Protein AF-A0A126V4G8-F1 (afdb_monomer_lite)

Organism: NCBI:txid1579316

Radius of gyration: 31.32 Å; chains: 1; bounding box: 55×88×73 Å

Foldseek 3Di:
DQDDPQWDFLVRVLVVLLLVLQLLLQLLVCVVVPHQSLVSQDDDDDNPTVLVVVVVVVVVVDDPVDDPDPVVVVVVSVVVVQVSQQSSLLLSLLLVLQCCLPFQKWWTDPVGDIGRADSLLFDFLLRSNPFQQDPVNCPGPSCVVVVVCVVVVNDGSVVSCVRGLFANSVLQWGHHDPCNLVSSCNGVPDPDSVVSVVCCVPRRVVGGGIGIIHRPVRDDPQVVVVCVVSNSDPVVSVNSVVPDDPVPPPPPPPPPPDDDPPLLVVLCVVCVQADPPPDQLCNVQVVVVVVVHHDHSVNSVVSRVVSNVVD

Structure (mmCIF, N/CA/C/O backbone):
data_AF-A0A126V4G8-F1
#
_entry.id   AF-A0A126V4G8-F1
#
loop_
_atom_site.group_PDB
_atom_site.id
_atom_site.type_symbol
_atom_site.label_atom_id
_atom_site.label_alt_id
_atom_site.label_comp_id
_atom_site.label_asym_id
_atom_site.label_entity_id
_atom_site.label_seq_id
_atom_site.pdbx_PDB_ins_code
_atom_site.Cartn_x
_atom_site.Cartn_y
_atom_site.Cartn_z
_atom_site.occupancy
_atom_site.B_iso_or_equiv
_atom_site.auth_seq_id
_atom_site.auth_comp_id
_atom_site.auth_asym_id
_atom_site.auth_atom_id
_atom_site.pdbx_PDB_model_num
ATOM 1 N N . MET A 1 1 ? -7.055 -0.909 -22.676 1.00 55.94 1 MET A N 1
ATOM 2 C CA . MET A 1 1 ? -7.173 -1.834 -21.533 1.00 55.94 1 MET A CA 1
ATOM 3 C C . MET A 1 1 ? -5.878 -2.633 -21.514 1.00 55.94 1 MET A C 1
ATOM 5 O O . MET A 1 1 ? -5.586 -3.259 -22.521 1.00 55.94 1 MET A O 1
ATOM 9 N N . PHE A 1 2 ? -5.038 -2.477 -20.486 1.00 66.75 2 PHE A N 1
ATOM 10 C CA . PHE A 1 2 ? -3.677 -3.048 -20.462 1.00 66.75 2 PHE A CA 1
ATOM 11 C C . PHE A 1 2 ? -3.620 -4.489 -19.923 1.00 66.75 2 PHE A C 1
ATOM 13 O O . PHE A 1 2 ? -2.537 -5.060 -19.854 1.00 66.75 2 PHE A O 1
ATOM 20 N N . SER A 1 3 ? -4.759 -5.087 -19.563 1.00 76.88 3 SER A N 1
ATOM 21 C CA . SER A 1 3 ? -4.827 -6.448 -19.023 1.00 76.88 3 SER A CA 1
ATOM 22 C C . SER A 1 3 ? -5.335 -7.422 -20.088 1.00 76.88 3 SER A C 1
ATOM 24 O O . SER A 1 3 ? -6.446 -7.211 -20.583 1.00 76.88 3 SER A O 1
ATOM 26 N N . PRO A 1 4 ? -4.562 -8.453 -20.473 1.00 82.00 4 PRO A N 1
ATOM 27 C CA . PRO A 1 4 ? -5.101 -9.587 -21.222 1.00 82.00 4 PRO A CA 1
ATOM 28 C C . PRO A 1 4 ? -6.160 -10.336 -20.388 1.00 82.00 4 PRO A C 1
ATOM 30 O O . PRO A 1 4 ? -6.177 -10.207 -19.167 1.00 82.00 4 PRO A O 1
ATOM 33 N N . GLU A 1 5 ? -7.033 -11.119 -21.032 1.00 82.56 5 GLU A N 1
ATOM 34 C CA . GLU A 1 5 ? -8.230 -11.720 -20.401 1.00 82.56 5 GLU A CA 1
ATOM 35 C C . GLU A 1 5 ? -7.944 -12.609 -19.175 1.00 82.56 5 GLU A C 1
ATOM 37 O O . GLU A 1 5 ? -8.798 -12.728 -18.305 1.00 82.56 5 GLU A O 1
ATOM 42 N N . GLU A 1 6 ? -6.750 -13.199 -19.076 1.00 87.12 6 GLU A N 1
ATOM 43 C CA . GLU A 1 6 ? -6.355 -14.084 -17.967 1.00 87.12 6 GLU A CA 1
ATOM 44 C C . GLU A 1 6 ? -5.715 -13.348 -16.775 1.00 87.12 6 GLU A C 1
ATOM 46 O O . GLU A 1 6 ? -5.318 -13.981 -15.798 1.00 87.12 6 GLU A O 1
ATOM 51 N N . TYR A 1 7 ? -5.585 -12.021 -16.848 1.00 92.12 7 TYR A N 1
ATOM 52 C CA . TYR A 1 7 ? -4.883 -11.232 -15.841 1.00 92.12 7 TYR A CA 1
ATOM 53 C C . TYR A 1 7 ? -5.790 -10.210 -15.168 1.00 92.12 7 TYR A C 1
ATOM 55 O O . TYR A 1 7 ? -6.616 -9.540 -15.797 1.00 92.12 7 TYR A O 1
ATOM 63 N N . ILE A 1 8 ? -5.535 -10.003 -13.882 1.00 93.00 8 ILE A N 1
ATOM 64 C CA . ILE A 1 8 ? -6.103 -8.918 -13.097 1.00 93.00 8 ILE A CA 1
ATOM 65 C C . ILE A 1 8 ? -5.278 -7.660 -13.354 1.00 93.00 8 ILE A C 1
ATOM 67 O O . ILE A 1 8 ? -4.060 -7.631 -13.161 1.00 93.00 8 ILE A O 1
ATOM 71 N N . GLY A 1 9 ? -5.958 -6.608 -13.805 1.00 92.81 9 GLY A N 1
ATOM 72 C CA . GLY A 1 9 ? -5.340 -5.314 -14.061 1.00 92.81 9 GLY A CA 1
ATOM 73 C C . GLY A 1 9 ? -5.131 -4.493 -12.790 1.00 92.81 9 GLY A C 1
ATOM 74 O O . GLY A 1 9 ? -5.837 -4.669 -11.794 1.00 92.81 9 GLY A O 1
ATOM 75 N N . TYR A 1 10 ? -4.212 -3.529 -12.873 1.00 93.31 10 TYR A N 1
ATOM 76 C CA . TYR A 1 10 ? -3.913 -2.553 -11.821 1.00 93.31 10 TYR A CA 1
ATOM 77 C C . TYR A 1 10 ? -5.138 -1.997 -11.093 1.00 93.31 10 TYR A C 1
ATOM 79 O O . TYR A 1 10 ? -5.202 -2.088 -9.872 1.00 93.31 10 TYR A O 1
ATOM 87 N N . ASP A 1 11 ? -6.122 -1.465 -11.820 1.00 92.56 11 ASP A N 1
ATOM 88 C CA . ASP A 1 11 ? -7.276 -0.805 -11.200 1.00 92.56 11 ASP A CA 1
ATOM 89 C C . ASP A 1 11 ? -8.098 -1.749 -10.320 1.00 92.56 11 ASP A C 1
ATOM 91 O O . ASP A 1 11 ? -8.554 -1.356 -9.250 1.00 92.56 11 ASP A O 1
ATOM 95 N N . SER A 1 12 ? -8.253 -3.006 -10.744 1.00 92.38 12 SER A N 1
ATOM 96 C CA . SER A 1 12 ? -9.015 -4.002 -9.985 1.00 92.38 12 SER A CA 1
ATOM 97 C C . SER A 1 12 ? -8.327 -4.324 -8.662 1.00 92.38 12 SER A C 1
ATOM 99 O O . SER A 1 12 ? -8.967 -4.295 -7.610 1.00 92.38 12 SER A O 1
ATOM 101 N N . LEU A 1 13 ? -7.011 -4.556 -8.697 1.00 91.31 13 LEU A N 1
ATOM 102 C CA . LEU A 1 13 ? -6.246 -4.845 -7.486 1.00 91.31 13 LEU A CA 1
ATOM 103 C C . LEU A 1 13 ? -6.117 -3.605 -6.586 1.00 91.31 13 LEU A C 1
ATOM 105 O O . LEU A 1 13 ? -6.256 -3.710 -5.370 1.00 91.31 13 LEU A O 1
ATOM 109 N N . ARG A 1 14 ? -5.937 -2.416 -7.175 1.00 93.06 14 ARG A N 1
ATOM 110 C CA . ARG A 1 14 ? -5.919 -1.133 -6.458 1.00 93.06 14 ARG A CA 1
ATOM 111 C C . ARG A 1 14 ? -7.207 -0.925 -5.673 1.00 93.06 14 ARG A C 1
ATOM 113 O O . ARG A 1 14 ? -7.140 -0.691 -4.473 1.00 93.06 14 ARG A O 1
ATOM 120 N N . THR A 1 15 ? -8.366 -1.056 -6.317 1.00 92.62 15 THR A N 1
ATOM 121 C CA . THR A 1 15 ? -9.664 -0.904 -5.645 1.00 92.62 15 THR A CA 1
ATOM 122 C C . THR A 1 15 ? -9.871 -1.956 -4.559 1.00 92.62 15 THR A C 1
ATOM 124 O O . THR A 1 15 ? -10.415 -1.641 -3.502 1.00 92.62 15 THR A O 1
ATOM 127 N N . HIS A 1 16 ? -9.412 -3.189 -4.777 1.00 91.81 16 HIS A N 1
ATOM 128 C CA . HIS A 1 16 ? -9.452 -4.217 -3.741 1.00 91.81 16 HIS A CA 1
ATOM 129 C C . HIS A 1 16 ? -8.624 -3.812 -2.511 1.00 91.81 16 HIS A C 1
ATOM 131 O O . HIS A 1 16 ? -9.110 -3.871 -1.383 1.00 91.81 16 HIS A O 1
ATOM 137 N N . PHE A 1 17 ? -7.403 -3.321 -2.716 1.00 93.56 17 PHE A N 1
ATOM 138 C CA . PHE A 1 17 ? -6.544 -2.837 -1.637 1.00 93.56 17 PHE A CA 1
ATOM 139 C C . PHE A 1 17 ? -7.060 -1.557 -0.969 1.00 93.56 17 PHE A C 1
ATOM 141 O O . PHE A 1 17 ? -6.928 -1.415 0.241 1.00 93.56 17 PHE A O 1
ATOM 148 N N . GLU A 1 18 ? -7.699 -0.639 -1.692 1.00 93.12 18 GLU A N 1
ATOM 149 C CA . GLU A 1 18 ? -8.360 0.526 -1.082 1.00 93.12 18 GLU A CA 1
ATOM 150 C C . GLU A 1 18 ? -9.469 0.091 -0.108 1.00 93.12 18 GLU A C 1
ATOM 152 O O . GLU A 1 18 ? -9.584 0.638 0.990 1.00 93.12 18 GLU A O 1
ATOM 157 N N . GLN A 1 19 ? -10.250 -0.934 -0.469 1.00 92.19 19 GLN A N 1
ATOM 158 C CA . GLN A 1 19 ? -11.280 -1.493 0.412 1.00 92.19 19 GLN A CA 1
ATOM 159 C C . GLN A 1 19 ? -10.668 -2.109 1.672 1.00 92.19 19 GLN A C 1
ATOM 161 O O . GLN A 1 19 ? -11.104 -1.783 2.777 1.00 92.19 19 GLN A O 1
ATOM 166 N N . TRP A 1 20 ? -9.629 -2.934 1.515 1.00 93.50 20 TRP A N 1
ATOM 167 C CA . TRP A 1 20 ? -8.900 -3.509 2.646 1.00 93.50 20 TRP A CA 1
ATOM 168 C C . TRP A 1 20 ? -8.317 -2.431 3.559 1.00 93.50 20 TRP A C 1
ATOM 170 O O . TRP A 1 20 ? -8.481 -2.513 4.771 1.00 93.50 20 TRP A O 1
ATOM 180 N N . ALA A 1 21 ? -7.706 -1.382 3.006 1.00 94.12 21 ALA A N 1
ATOM 181 C CA . ALA A 1 21 ? -7.141 -0.293 3.799 1.00 94.12 21 ALA A CA 1
ATOM 182 C C . ALA A 1 21 ? -8.206 0.422 4.644 1.00 94.12 21 ALA A C 1
ATOM 184 O O . ALA A 1 21 ? -7.978 0.697 5.823 1.00 94.12 21 ALA A O 1
ATOM 185 N N . GLY A 1 22 ? -9.392 0.660 4.074 1.00 92.81 22 GLY A N 1
ATOM 186 C CA . GLY A 1 22 ? -10.531 1.208 4.810 1.00 92.81 22 GLY A CA 1
ATOM 187 C C . GLY A 1 22 ? -11.009 0.296 5.946 1.00 92.81 22 GLY A C 1
ATOM 188 O O . GLY A 1 22 ? -11.318 0.782 7.035 1.00 92.81 22 GLY A O 1
ATOM 189 N N . GLN A 1 23 ? -11.034 -1.022 5.724 1.00 93.19 23 GLN A N 1
ATOM 190 C CA . GLN A 1 23 ? -11.409 -2.002 6.751 1.00 93.19 23 GLN A CA 1
ATOM 191 C C . GLN A 1 23 ? -10.366 -2.098 7.867 1.00 93.19 23 GLN A C 1
ATOM 193 O O . GLN A 1 23 ? -10.732 -2.114 9.037 1.00 93.19 23 GLN A O 1
ATOM 198 N N . VAL A 1 24 ? -9.076 -2.093 7.527 1.00 94.19 24 VAL A N 1
ATOM 199 C CA . VAL A 1 24 ? -7.977 -2.066 8.504 1.00 94.19 24 VAL A CA 1
ATOM 200 C C . VAL A 1 24 ? -8.036 -0.804 9.356 1.00 94.19 24 VAL A C 1
ATOM 202 O O . VAL A 1 24 ? -7.945 -0.885 10.579 1.00 94.19 24 VAL A O 1
ATOM 205 N N . HIS A 1 25 ? -8.259 0.356 8.733 1.00 94.50 25 HIS A N 1
ATOM 206 C CA . HIS A 1 25 ? -8.437 1.609 9.467 1.00 94.50 25 HIS A CA 1
ATOM 207 C C . HIS A 1 25 ? -9.606 1.519 10.448 1.00 94.50 25 HIS A C 1
ATOM 209 O O . HIS A 1 25 ? -9.461 1.823 11.629 1.00 94.50 25 HIS A O 1
ATOM 215 N N . LEU A 1 26 ? -10.761 1.036 9.985 1.00 93.06 26 LEU A N 1
ATOM 216 C CA . LEU A 1 26 ? -11.927 0.846 10.842 1.00 93.06 26 LEU A CA 1
ATOM 217 C C . LEU A 1 26 ? -11.663 -0.145 11.985 1.00 93.06 26 LEU A C 1
ATOM 219 O O . LEU A 1 26 ? -12.115 0.099 13.100 1.00 93.06 26 LEU A O 1
ATOM 223 N N . ALA A 1 27 ? -10.935 -1.232 11.733 1.00 93.56 27 ALA A N 1
ATOM 224 C CA . ALA A 1 27 ? -10.572 -2.215 12.750 1.00 93.56 27 ALA A CA 1
ATOM 225 C C . ALA A 1 27 ? -9.754 -1.574 13.880 1.00 93.56 27 ALA A C 1
ATOM 227 O O . ALA A 1 27 ? -10.084 -1.760 15.052 1.00 93.56 27 ALA A O 1
ATOM 228 N N . TYR A 1 28 ? -8.770 -0.735 13.546 1.00 93.50 28 TYR A N 1
ATOM 229 C CA . TYR A 1 28 ? -8.028 0.040 14.542 1.00 93.50 28 TYR A CA 1
ATOM 230 C C . TYR A 1 28 ? -8.916 1.021 15.316 1.00 93.50 28 TYR A C 1
ATOM 232 O O . TYR A 1 28 ? -8.788 1.152 16.536 1.00 93.50 28 TYR A O 1
ATOM 240 N N . LEU A 1 29 ? -9.855 1.690 14.642 1.00 91.50 29 LEU A N 1
ATOM 241 C CA . LEU A 1 29 ? -10.800 2.583 15.313 1.00 91.50 29 LEU A CA 1
ATOM 242 C C . LEU A 1 29 ? -11.725 1.837 16.283 1.00 91.50 29 LEU A C 1
ATOM 244 O O . LEU A 1 29 ? -11.953 2.323 17.392 1.00 91.50 29 LEU A O 1
ATOM 248 N N . LEU A 1 30 ? -12.216 0.657 15.904 1.00 91.12 30 LEU A N 1
ATOM 249 C CA . LEU A 1 30 ? -12.996 -0.221 16.779 1.00 91.12 30 LEU A CA 1
ATOM 250 C C . LEU A 1 30 ? -12.163 -0.674 17.985 1.00 91.12 30 LEU A C 1
ATOM 252 O O . LEU A 1 30 ? -12.619 -0.545 19.122 1.00 91.12 30 LEU A O 1
ATOM 256 N N . GLU A 1 31 ? -10.925 -1.118 17.753 1.00 92.31 31 GLU A N 1
ATOM 257 C CA . GLU A 1 31 ? -9.994 -1.522 18.813 1.00 92.31 31 GLU A CA 1
ATOM 258 C C . GLU A 1 31 ? -9.754 -0.381 19.813 1.00 92.31 31 GLU A C 1
ATOM 260 O O . GLU A 1 31 ? -9.791 -0.597 21.024 1.00 92.31 31 GLU A O 1
ATOM 265 N N . SER A 1 32 ? -9.593 0.854 19.319 1.00 89.88 32 SER A N 1
ATOM 266 C CA . SER A 1 32 ? -9.320 2.039 20.147 1.00 89.88 32 SER A CA 1
ATOM 267 C C . SER A 1 32 ? -10.424 2.368 21.159 1.00 89.88 32 SER A C 1
ATOM 269 O O . SER A 1 32 ? -10.157 3.021 22.168 1.00 89.88 32 SER A O 1
ATOM 271 N N . VAL A 1 33 ? -11.651 1.890 20.923 1.00 88.25 33 VAL A N 1
ATOM 272 C CA . VAL A 1 33 ? -12.790 2.036 21.844 1.00 88.25 33 VAL A CA 1
ATOM 273 C C . VAL A 1 33 ? -13.182 0.732 22.537 1.00 88.25 33 VAL A C 1
ATOM 275 O O . VAL A 1 33 ? -14.230 0.662 23.177 1.00 88.25 33 VAL A O 1
ATOM 278 N N . GLY A 1 34 ? -12.351 -0.306 22.423 1.00 89.38 34 GLY A N 1
ATOM 279 C CA . GLY A 1 34 ? -12.581 -1.612 23.039 1.00 89.38 34 GLY A CA 1
ATOM 280 C C . GLY A 1 34 ? -13.652 -2.466 22.351 1.00 89.38 34 GLY A C 1
ATOM 281 O O . GLY A 1 34 ? -14.160 -3.400 22.972 1.00 89.38 34 GLY A O 1
ATOM 282 N N . ALA A 1 35 ? -14.017 -2.156 21.103 1.00 89.69 35 ALA A N 1
ATOM 283 C CA . ALA A 1 35 ? -14.897 -2.991 20.286 1.00 89.69 35 ALA A CA 1
ATOM 284 C C . ALA A 1 35 ? -14.112 -4.113 19.574 1.00 89.69 35 ALA A C 1
ATOM 286 O O . ALA A 1 35 ? -12.886 -4.066 19.498 1.00 89.69 35 ALA A O 1
ATOM 287 N N . ASP A 1 36 ? -14.822 -5.124 19.056 1.00 90.44 36 ASP A N 1
ATOM 288 C CA . ASP A 1 36 ? -14.231 -6.235 18.292 1.00 90.44 36 ASP A CA 1
ATOM 289 C C . ASP A 1 36 ? -13.757 -5.744 16.904 1.00 90.44 36 ASP A C 1
ATOM 291 O O . ASP A 1 36 ? -14.596 -5.410 16.061 1.00 90.44 36 ASP A O 1
ATOM 295 N N . PRO A 1 37 ? -12.438 -5.720 16.619 1.00 92.44 37 PRO A N 1
ATOM 296 C CA . PRO A 1 37 ? -11.903 -5.227 15.345 1.00 92.44 37 PRO A CA 1
ATOM 297 C C . PRO A 1 37 ? -12.309 -6.095 14.149 1.00 92.44 37 PRO A C 1
ATOM 299 O O . PRO A 1 37 ? -12.384 -5.608 13.020 1.00 92.44 37 PRO A O 1
ATOM 302 N N . SER A 1 38 ? -12.619 -7.376 14.388 1.00 91.44 38 SER A N 1
ATOM 303 C CA . SER A 1 38 ? -13.025 -8.314 13.341 1.00 91.44 38 SER A CA 1
ATOM 304 C C . SER A 1 38 ? -14.359 -7.922 12.690 1.00 91.44 38 SER A C 1
ATOM 306 O O . SER A 1 38 ? -14.631 -8.319 11.555 1.00 91.44 38 SER A O 1
ATOM 308 N N . GLU A 1 39 ? -15.176 -7.093 13.358 1.00 89.12 39 GLU A N 1
ATOM 309 C CA . GLU A 1 39 ? -16.420 -6.554 12.798 1.00 89.12 39 GLU A CA 1
ATOM 310 C C . GLU A 1 39 ? -16.193 -5.722 11.531 1.00 89.12 39 GLU A C 1
ATOM 312 O O . GLU A 1 39 ? -17.068 -5.707 10.666 1.00 89.12 39 GLU A O 1
ATOM 317 N N . ALA A 1 40 ? -15.024 -5.090 11.368 1.00 90.00 40 ALA A N 1
ATOM 318 C CA . ALA A 1 40 ? -14.698 -4.321 10.165 1.00 90.00 40 ALA A CA 1
ATOM 319 C C . ALA A 1 40 ? -14.663 -5.180 8.883 1.00 90.00 40 ALA A C 1
ATOM 321 O O . ALA A 1 40 ? -14.822 -4.661 7.775 1.00 90.00 40 ALA A O 1
ATOM 322 N N . PHE A 1 41 ? -14.484 -6.497 9.032 1.00 89.19 41 PHE A N 1
ATOM 323 C CA . PHE A 1 41 ? -14.293 -7.442 7.931 1.00 89.19 41 PHE A CA 1
ATOM 324 C C . PHE A 1 41 ? -15.503 -8.359 7.685 1.00 89.19 41 PHE A C 1
ATOM 326 O O . PHE A 1 41 ? -15.507 -9.114 6.715 1.00 89.19 41 PHE A O 1
ATOM 333 N N . ARG A 1 42 ? -16.551 -8.305 8.522 1.00 84.25 42 ARG A N 1
ATOM 334 C CA . ARG A 1 42 ? -17.759 -9.140 8.365 1.00 84.25 42 ARG A CA 1
ATOM 335 C C . ARG A 1 42 ? -18.768 -8.468 7.424 1.00 84.25 42 ARG A C 1
ATOM 337 O O . ARG A 1 42 ? -19.183 -7.337 7.660 1.00 84.25 42 ARG A O 1
ATOM 344 N N . GLY A 1 43 ? -19.190 -9.161 6.363 1.00 63.72 43 GLY A N 1
ATOM 345 C CA . GLY A 1 43 ? -20.101 -8.621 5.345 1.00 63.72 43 GLY A CA 1
ATOM 346 C C . GLY A 1 43 ? -21.511 -9.218 5.376 1.00 63.72 43 GLY A C 1
ATOM 347 O O . GLY A 1 43 ? -21.664 -10.405 5.124 1.00 63.72 43 GLY A O 1
ATOM 348 N N . ASP A 1 44 ? -22.519 -8.389 5.683 1.00 48.03 44 ASP A N 1
ATOM 349 C CA . ASP A 1 44 ? -23.675 -8.087 4.808 1.00 48.03 44 ASP A CA 1
ATOM 350 C C . ASP A 1 44 ? -24.679 -7.150 5.530 1.00 48.03 44 ASP A C 1
ATOM 352 O O . ASP A 1 44 ? -25.209 -7.468 6.592 1.00 48.03 44 ASP A O 1
ATOM 356 N N . GLY A 1 45 ? -24.973 -5.971 4.964 1.00 43.59 45 GLY A N 1
ATOM 357 C CA . GLY A 1 45 ? -26.185 -5.189 5.294 1.00 43.59 45 GLY A CA 1
ATOM 358 C C . GLY A 1 45 ? -26.028 -3.874 6.074 1.00 43.59 45 GLY A C 1
ATOM 359 O O . GLY A 1 45 ? -26.857 -2.978 5.917 1.00 43.59 45 GLY A O 1
ATOM 360 N N . ARG A 1 46 ? -24.953 -3.674 6.838 1.00 44.41 46 ARG A N 1
ATOM 361 C CA . ARG A 1 46 ? -24.524 -2.335 7.280 1.00 44.41 46 ARG A CA 1
ATOM 362 C C . ARG A 1 46 ? -23.022 -2.277 7.129 1.00 44.41 46 ARG A C 1
ATOM 364 O O . ARG A 1 46 ? -22.302 -2.710 8.020 1.00 44.41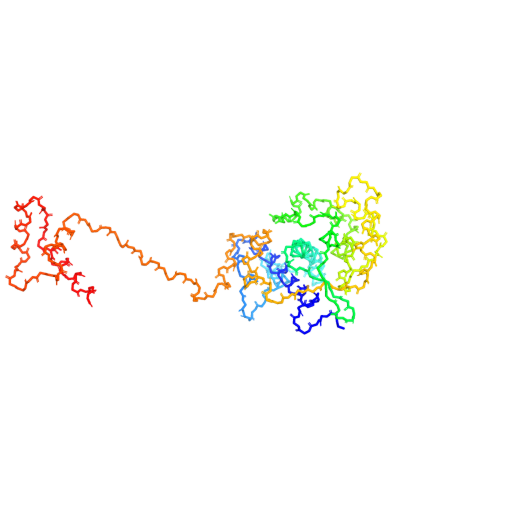 46 ARG A O 1
ATOM 371 N N . LYS A 1 47 ? -22.547 -1.772 5.990 1.00 54.34 47 LYS A N 1
ATOM 372 C CA . LYS A 1 47 ? -21.161 -1.318 5.896 1.00 54.34 47 LYS A CA 1
ATOM 373 C C . LYS A 1 47 ? -21.029 -0.215 6.943 1.00 54.34 47 LYS A C 1
ATOM 375 O O . LYS A 1 47 ? -21.430 0.915 6.681 1.00 54.34 47 LYS A O 1
ATOM 380 N N . LYS A 1 48 ? -20.568 -0.555 8.151 1.00 60.50 48 LYS A N 1
ATOM 381 C CA . LYS A 1 48 ? -19.935 0.442 9.002 1.00 60.50 48 LYS A CA 1
ATOM 382 C C . LYS A 1 48 ? -18.747 0.887 8.171 1.00 60.50 48 LYS A C 1
ATOM 384 O O . LYS A 1 48 ? -17.795 0.139 8.001 1.00 60.50 48 LYS A O 1
ATOM 389 N N . ASP A 1 49 ? -18.895 2.015 7.500 1.00 74.75 49 ASP A N 1
ATOM 390 C CA . ASP A 1 49 ? -17.751 2.730 6.985 1.00 74.75 49 ASP A CA 1
ATOM 391 C C . ASP A 1 49 ? -17.214 3.615 8.114 1.00 74.75 49 ASP A C 1
ATOM 393 O O . ASP A 1 49 ? -17.862 3.836 9.146 1.00 74.75 49 ASP A O 1
ATOM 397 N N . VAL A 1 50 ? -15.989 4.089 7.937 1.00 78.12 50 VAL A N 1
ATOM 398 C CA . VAL A 1 50 ? -15.301 4.928 8.922 1.00 78.12 50 VAL A CA 1
ATOM 399 C C . VAL A 1 50 ? -16.148 6.153 9.278 1.00 78.12 50 VAL A C 1
ATOM 401 O O . VAL A 1 50 ? -16.259 6.513 10.446 1.00 78.12 50 VAL A O 1
ATOM 404 N N . MET A 1 51 ? -16.831 6.746 8.295 1.00 76.94 51 MET A N 1
ATOM 405 C CA . MET A 1 51 ? -17.678 7.921 8.502 1.00 76.94 51 MET A CA 1
ATOM 406 C C . MET A 1 51 ? -18.894 7.621 9.380 1.00 76.94 51 MET A C 1
ATOM 408 O O . MET A 1 51 ? -19.215 8.407 10.270 1.00 76.94 51 MET A O 1
ATOM 412 N N . HIS A 1 52 ? -19.565 6.494 9.160 1.00 78.69 52 HIS A N 1
ATOM 413 C CA . HIS A 1 52 ? -20.692 6.052 9.967 1.00 78.69 52 HIS A CA 1
ATOM 414 C C . HIS A 1 52 ? -20.263 5.830 11.415 1.00 78.69 52 HIS A C 1
ATOM 416 O O . HIS A 1 52 ? -20.895 6.362 12.325 1.00 78.69 52 HIS A O 1
ATOM 422 N N . PHE A 1 53 ? -19.136 5.145 11.619 1.00 82.62 53 PHE A N 1
ATOM 423 C CA . PHE A 1 53 ? -18.564 4.933 12.946 1.00 82.62 53 PHE A CA 1
ATOM 424 C C . PHE A 1 53 ? -18.214 6.257 13.651 1.00 82.62 53 PHE A C 1
ATOM 426 O O . PHE A 1 53 ? -18.579 6.457 14.809 1.00 82.62 53 PHE A O 1
ATOM 433 N N . ARG A 1 54 ? -17.581 7.211 12.953 1.00 80.81 54 ARG A N 1
ATOM 434 C CA . ARG A 1 54 ? -17.262 8.540 13.512 1.00 80.81 54 ARG A CA 1
ATOM 435 C C . ARG A 1 54 ? -18.505 9.342 13.887 1.00 80.81 54 ARG A C 1
ATOM 437 O O . ARG A 1 54 ? -18.510 10.014 14.917 1.00 80.81 54 ARG A O 1
ATOM 444 N N . MET A 1 55 ? -19.560 9.276 13.076 1.00 76.50 55 MET A N 1
ATOM 445 C CA . MET A 1 55 ? -20.834 9.920 13.403 1.00 76.50 55 MET A CA 1
ATOM 446 C C . MET A 1 55 ? -21.475 9.308 14.654 1.00 76.50 55 MET A C 1
ATOM 448 O O . MET A 1 55 ? -21.976 10.054 15.494 1.00 76.50 55 MET A O 1
ATOM 452 N N . GLU A 1 56 ? -21.432 7.979 14.803 1.00 79.31 56 GLU A N 1
ATOM 453 C CA . GLU A 1 56 ? -21.912 7.297 16.011 1.00 79.31 56 GLU A CA 1
ATOM 454 C C . GLU A 1 56 ? -21.121 7.743 17.251 1.00 79.31 56 GLU A C 1
ATOM 456 O O . GLU A 1 56 ? -21.736 8.151 18.237 1.00 79.31 56 GLU A O 1
ATOM 461 N N . GLN A 1 57 ? -19.784 7.770 17.190 1.00 78.94 57 GLN A N 1
ATOM 462 C CA . GLN A 1 57 ? -18.937 8.235 18.301 1.00 78.94 57 GLN A CA 1
ATOM 463 C C . GLN A 1 57 ? -19.284 9.660 18.745 1.00 78.94 57 GLN A C 1
ATOM 465 O O . GLN A 1 57 ? -19.584 9.895 19.914 1.00 78.94 57 GLN A O 1
ATOM 470 N N . LEU A 1 58 ? -19.340 10.604 17.800 1.00 73.50 58 LEU A N 1
ATOM 471 C CA . LEU A 1 58 ? -19.658 12.002 18.106 1.00 73.50 58 LEU A CA 1
ATOM 472 C C . LEU A 1 58 ? -21.062 12.182 18.698 1.00 73.50 58 LEU A C 1
ATOM 474 O O . LEU A 1 58 ? -21.294 13.137 19.439 1.00 73.50 58 LEU A O 1
ATOM 478 N N . SER A 1 59 ? -21.997 11.285 18.370 1.00 70.19 59 SER A N 1
ATOM 479 C CA . SER A 1 59 ? -23.349 11.297 18.934 1.00 70.19 59 SER A CA 1
ATOM 480 C C . SER A 1 59 ? -23.420 10.737 20.358 1.00 70.19 59 SER A C 1
ATOM 482 O O . SER A 1 59 ? -24.277 11.166 21.129 1.00 70.19 59 SER A O 1
ATOM 484 N N . LEU A 1 60 ? -22.529 9.804 20.711 1.00 71.06 60 LEU A N 1
ATOM 485 C CA . LEU A 1 60 ? -22.470 9.165 22.028 1.00 71.06 60 LEU A CA 1
ATOM 486 C C . LEU A 1 60 ? -21.711 10.019 23.051 1.00 71.06 60 LEU A C 1
ATOM 488 O O . LEU A 1 60 ? -22.100 10.057 24.217 1.00 71.06 60 LEU A O 1
ATOM 492 N N . ASP A 1 61 ? -20.685 10.748 22.611 1.00 63.31 61 ASP A N 1
ATOM 493 C CA . ASP A 1 61 ? -19.820 11.550 23.485 1.00 63.31 61 ASP A CA 1
ATOM 494 C C . ASP A 1 61 ? -20.463 12.863 23.979 1.00 63.31 61 ASP A C 1
ATOM 496 O O . ASP A 1 61 ? -19.833 13.609 24.733 1.00 63.31 61 ASP A O 1
ATOM 500 N N . ARG A 1 62 ? -21.713 13.183 23.592 1.00 60.69 62 ARG A N 1
ATOM 501 C CA . ARG A 1 62 ? -22.380 14.440 23.988 1.00 60.69 62 ARG A CA 1
ATOM 502 C C . ARG A 1 62 ? -23.791 14.233 24.559 1.00 60.69 62 ARG A C 1
ATOM 504 O O . ARG A 1 62 ? -24.645 13.650 23.891 1.00 60.69 62 ARG A O 1
ATOM 511 N N . PRO A 1 63 ? -24.111 14.774 25.753 1.00 55.72 63 PRO A N 1
ATOM 512 C CA . PRO A 1 63 ? -25.491 14.838 26.228 1.00 55.72 63 PRO A CA 1
ATOM 513 C C . PRO A 1 63 ? -26.341 15.741 25.310 1.00 55.72 63 PRO A C 1
ATOM 515 O O . PRO A 1 63 ? -25.885 16.794 24.868 1.00 55.72 63 PRO A O 1
ATOM 518 N N . MET A 1 64 ? -27.604 15.361 25.053 1.00 54.09 64 MET A N 1
ATOM 519 C CA . MET A 1 64 ? -28.524 16.021 24.095 1.00 54.09 64 MET A CA 1
ATOM 520 C C . MET A 1 64 ? -28.681 17.552 24.243 1.00 54.09 64 MET A C 1
ATOM 522 O O . MET A 1 64 ? -29.183 18.201 23.327 1.00 54.09 64 MET A O 1
ATOM 526 N N . ALA A 1 65 ? -28.287 18.135 25.376 1.00 51.81 65 ALA A N 1
ATOM 527 C CA . ALA A 1 65 ? -28.439 19.557 25.675 1.00 51.81 65 ALA A CA 1
ATOM 528 C C . ALA A 1 65 ? -27.346 20.467 25.068 1.00 51.81 65 ALA A C 1
ATOM 530 O O . ALA A 1 65 ? -27.531 21.681 25.055 1.00 51.81 65 ALA A O 1
ATOM 531 N N . GLU A 1 66 ? -26.247 19.914 24.538 1.00 52.00 66 GLU A N 1
ATOM 532 C CA . GLU A 1 66 ? -25.082 20.679 24.046 1.00 52.00 66 GLU A CA 1
ATOM 533 C C . GLU A 1 66 ? -24.709 20.340 22.593 1.00 52.00 66 GLU A C 1
ATOM 535 O O . GLU A 1 66 ? -23.541 20.360 22.201 1.00 52.00 66 GLU A O 1
ATOM 540 N N . LEU A 1 67 ? -25.701 20.005 21.761 1.00 54.47 67 LEU A N 1
ATOM 541 C CA . LEU A 1 67 ? -25.442 19.799 20.339 1.00 54.47 67 LEU A CA 1
ATOM 542 C C . LEU A 1 67 ? -25.026 21.142 19.703 1.00 54.47 67 LEU A C 1
ATOM 544 O O . LEU A 1 67 ? -25.821 22.090 19.704 1.00 54.47 67 LEU A O 1
ATOM 548 N N . PRO A 1 68 ? -23.800 21.254 19.159 1.00 54.78 68 PRO A N 1
ATOM 549 C CA . PRO A 1 68 ? -23.324 22.481 18.538 1.00 54.78 68 PRO A CA 1
ATOM 550 C C . PRO A 1 68 ? -24.214 22.843 17.346 1.00 54.78 68 PRO A C 1
ATOM 552 O O . PRO A 1 68 ? -24.907 21.998 16.764 1.00 54.78 68 PRO A O 1
ATOM 555 N N . ARG A 1 69 ? -24.197 24.118 16.932 1.00 64.88 69 ARG A N 1
ATOM 556 C CA . ARG A 1 69 ? -24.869 24.515 15.682 1.00 64.88 69 ARG A CA 1
ATOM 557 C C . ARG A 1 69 ? -24.376 23.585 14.573 1.00 64.88 69 ARG A C 1
ATOM 559 O O . ARG A 1 69 ? -23.175 23.349 14.488 1.00 64.88 69 ARG A O 1
ATOM 566 N N . LYS A 1 70 ? -25.269 23.093 13.698 1.00 66.19 70 LYS A N 1
ATOM 567 C CA . LYS A 1 70 ? -24.925 22.134 12.621 1.00 66.19 70 LYS A CA 1
ATOM 568 C C . LYS A 1 70 ? -23.594 22.465 11.923 1.00 66.19 70 LYS A C 1
ATOM 570 O O . LYS A 1 70 ? -22.811 21.569 11.651 1.00 66.19 70 LYS A O 1
ATOM 575 N N . SER A 1 71 ? -23.314 23.748 11.682 1.00 67.06 71 SER A N 1
ATOM 576 C CA . SER A 1 71 ? -22.077 24.247 11.065 1.00 67.06 71 SER A CA 1
ATOM 577 C C . SER A 1 71 ? -20.772 23.908 11.800 1.00 67.06 71 SER A C 1
ATOM 579 O O . SER A 1 71 ? -19.745 23.762 11.152 1.00 67.06 71 SER A O 1
ATOM 581 N N . GLU A 1 72 ? -20.779 23.834 13.127 1.00 73.69 72 GLU A N 1
ATOM 582 C CA . GLU A 1 72 ? -19.595 23.549 13.948 1.00 73.69 72 GLU A CA 1
ATOM 583 C C . GLU A 1 72 ? -19.323 22.040 14.009 1.00 73.69 72 GLU A C 1
ATOM 585 O O . GLU A 1 72 ? -18.198 21.621 13.754 1.00 73.69 72 GLU A O 1
ATOM 590 N N . MET A 1 73 ? -20.375 21.222 14.135 1.00 71.19 73 MET A N 1
ATOM 591 C CA . MET A 1 73 ? -20.288 19.761 13.985 1.00 71.19 73 MET A CA 1
ATOM 592 C C . MET A 1 73 ? -19.722 19.353 12.616 1.00 71.19 73 MET A C 1
ATOM 594 O O . MET A 1 73 ? -18.861 18.484 12.527 1.00 71.19 73 MET A O 1
ATOM 598 N N . TRP A 1 74 ? -20.164 20.009 11.536 1.00 73.38 74 TRP A N 1
ATOM 599 C CA . TRP A 1 74 ? -19.633 19.754 10.193 1.00 73.38 74 TRP A CA 1
ATOM 600 C C . TRP A 1 74 ? -18.153 20.131 10.051 1.00 73.38 74 TRP A C 1
ATOM 602 O O . TRP A 1 74 ? -17.440 19.478 9.291 1.00 73.38 74 TRP A O 1
ATOM 612 N N . ARG A 1 75 ? -17.674 21.156 10.769 1.00 79.75 75 ARG A N 1
ATOM 613 C CA . ARG A 1 75 ? -16.254 21.543 10.767 1.00 79.75 75 ARG A CA 1
ATOM 614 C C . ARG A 1 75 ? -15.396 20.519 11.497 1.00 79.75 75 ARG A C 1
ATOM 616 O O . ARG A 1 75 ? -14.387 20.099 10.944 1.00 79.75 75 ARG A O 1
ATOM 623 N N . GLU A 1 76 ? -15.815 20.089 12.683 1.00 79.56 76 GLU A N 1
ATOM 624 C CA . GLU A 1 76 ? -15.126 19.038 13.444 1.00 79.56 76 GLU A CA 1
ATOM 625 C C . GLU A 1 76 ? -15.067 17.727 12.647 1.00 79.56 76 GLU A C 1
ATOM 627 O O . GLU A 1 76 ? -13.989 17.166 12.458 1.00 79.56 76 GLU A O 1
ATOM 632 N N . LEU A 1 77 ? -16.201 17.301 12.077 1.00 79.81 77 LEU A N 1
ATOM 633 C CA . LEU A 1 77 ? -16.269 16.134 11.194 1.00 79.81 77 LEU A CA 1
ATOM 634 C C . LEU A 1 77 ? -15.341 16.257 9.986 1.00 79.81 77 LEU A C 1
ATOM 636 O O . LEU A 1 77 ? -14.734 15.270 9.591 1.00 79.81 77 LEU A O 1
ATOM 640 N N . SER A 1 78 ? -15.215 17.449 9.398 1.00 83.12 78 SER A N 1
ATOM 641 C CA . SER A 1 78 ? -14.321 17.662 8.255 1.00 83.12 78 SER A CA 1
ATOM 642 C C . SER A 1 78 ? -12.853 17.469 8.637 1.00 83.12 78 SER A C 1
ATOM 644 O O . SER A 1 78 ? -12.119 16.835 7.888 1.00 83.12 78 SER A O 1
ATOM 646 N N . VAL A 1 79 ? -12.428 17.960 9.806 1.00 85.19 79 VAL A N 1
ATOM 647 C CA . VAL A 1 79 ? -11.046 17.787 10.289 1.00 85.19 79 VAL A CA 1
ATOM 648 C C . VAL A 1 79 ? -10.750 16.317 10.592 1.00 85.19 79 VAL A C 1
ATOM 650 O O . VAL A 1 79 ? -9.727 15.795 10.149 1.00 85.19 79 VAL A O 1
ATOM 653 N N . ILE A 1 80 ? -11.663 15.634 11.293 1.00 87.06 80 ILE A N 1
ATOM 654 C CA . ILE A 1 80 ? -11.552 14.196 11.585 1.00 87.06 80 ILE A CA 1
ATOM 655 C C . ILE A 1 80 ? -11.475 13.400 10.283 1.00 87.06 80 ILE A C 1
ATOM 657 O O . ILE A 1 80 ? -10.581 12.579 10.115 1.00 87.06 80 ILE A O 1
ATOM 661 N N . ARG A 1 81 ? -12.361 13.707 9.332 1.00 86.69 81 ARG A N 1
ATOM 662 C CA . ARG A 1 81 ? -12.403 13.052 8.028 1.00 86.69 81 ARG A CA 1
ATOM 663 C C . ARG A 1 81 ? -11.097 13.216 7.257 1.00 86.69 81 ARG A C 1
ATOM 665 O O . ARG A 1 81 ? -10.613 12.236 6.711 1.00 86.69 81 ARG A O 1
ATOM 672 N N . MET A 1 82 ? -10.520 14.419 7.213 1.00 88.75 82 MET A N 1
ATOM 673 C CA . MET A 1 82 ? -9.244 14.637 6.518 1.00 88.75 82 MET A CA 1
ATOM 674 C C . MET A 1 82 ? -8.117 13.795 7.125 1.00 88.75 82 MET A C 1
ATOM 676 O O . MET A 1 82 ? -7.307 13.235 6.389 1.00 88.75 82 MET A O 1
ATOM 680 N N . LYS A 1 83 ? -8.093 13.662 8.458 1.00 91.31 83 LYS A N 1
ATOM 681 C CA . LYS A 1 83 ? -7.138 12.791 9.147 1.00 91.31 83 LYS A CA 1
ATOM 682 C C . LYS A 1 83 ? -7.393 11.312 8.842 1.00 91.31 83 LYS A C 1
ATOM 684 O O . LYS A 1 83 ? -6.450 10.614 8.490 1.00 91.31 83 LYS A O 1
ATOM 689 N N . ASP A 1 84 ? -8.642 10.856 8.912 1.00 92.19 84 ASP A N 1
ATOM 690 C CA . ASP A 1 84 ? -9.008 9.469 8.601 1.00 92.19 84 ASP A CA 1
ATOM 691 C C . ASP A 1 84 ? -8.675 9.103 7.140 1.00 92.19 84 ASP A C 1
ATOM 693 O O . ASP A 1 84 ? -8.178 8.012 6.876 1.00 92.19 84 ASP A O 1
ATOM 697 N N . GLU A 1 85 ? -8.908 10.011 6.185 1.00 92.44 85 GLU A N 1
ATOM 698 C CA . GLU A 1 85 ? -8.531 9.833 4.774 1.00 92.44 85 GLU A CA 1
ATOM 699 C C . GLU A 1 85 ? -7.005 9.742 4.605 1.00 92.44 85 GLU A C 1
ATOM 701 O O . GLU A 1 85 ? -6.509 8.939 3.813 1.00 92.44 85 GLU A O 1
ATOM 706 N N . PHE A 1 86 ? -6.244 10.536 5.363 1.00 95.31 86 PHE A N 1
ATOM 707 C CA . PHE A 1 86 ? -4.784 10.480 5.353 1.00 95.31 86 PHE A CA 1
ATOM 708 C C . PHE A 1 86 ? -4.240 9.169 5.938 1.00 95.31 86 PHE A C 1
ATOM 710 O O . PHE A 1 86 ? -3.380 8.534 5.330 1.00 95.31 86 PHE A O 1
ATOM 717 N N . GLU A 1 87 ? -4.767 8.734 7.081 1.00 95.12 87 GLU A N 1
ATOM 718 C CA . GLU A 1 87 ? -4.384 7.481 7.740 1.00 95.12 87 GLU A CA 1
ATOM 719 C C . GLU A 1 87 ? -4.727 6.259 6.871 1.00 95.12 87 GLU A C 1
ATOM 721 O O . GLU A 1 87 ? -3.886 5.375 6.688 1.00 95.12 87 GLU A O 1
ATOM 726 N N . GLN A 1 88 ? -5.896 6.254 6.222 1.00 94.69 88 GLN A N 1
ATOM 727 C CA . GLN A 1 88 ? -6.255 5.232 5.231 1.00 94.69 88 GLN A CA 1
ATOM 728 C C . GLN A 1 88 ? -5.294 5.207 4.040 1.00 94.69 88 GLN A C 1
ATOM 730 O O . GLN A 1 88 ? -4.910 4.127 3.593 1.00 94.69 88 GLN A O 1
ATOM 735 N N . ALA A 1 89 ? -4.873 6.372 3.536 1.00 95.75 89 ALA A N 1
ATOM 736 C CA . ALA A 1 89 ? -3.904 6.440 2.445 1.00 95.75 89 ALA A CA 1
ATOM 737 C C . ALA A 1 89 ? -2.542 5.853 2.852 1.00 95.75 89 ALA A C 1
ATOM 739 O O . ALA A 1 89 ? -1.922 5.142 2.061 1.00 95.75 89 ALA A O 1
ATOM 740 N N . ILE A 1 90 ? -2.089 6.094 4.088 1.00 96.50 90 ILE A N 1
ATOM 741 C CA . ILE A 1 90 ? -0.873 5.472 4.632 1.00 96.50 90 ILE A CA 1
ATOM 742 C C . ILE A 1 90 ? -1.017 3.950 4.657 1.00 96.50 90 ILE A C 1
ATOM 744 O O . ILE A 1 90 ? -0.156 3.253 4.121 1.00 96.50 90 ILE A O 1
ATOM 748 N N . ILE A 1 91 ? -2.105 3.432 5.239 1.00 95.94 91 ILE A N 1
ATOM 749 C CA . ILE A 1 91 ? -2.358 1.985 5.319 1.00 95.94 91 ILE A CA 1
ATOM 750 C C . ILE A 1 91 ? -2.373 1.374 3.916 1.00 95.94 91 ILE A C 1
ATOM 752 O O . ILE A 1 91 ? -1.686 0.381 3.669 1.00 95.94 91 ILE A O 1
ATOM 756 N N . PHE A 1 92 ? -3.101 1.998 2.985 1.00 96.25 92 PHE A N 1
ATOM 757 C CA . PHE A 1 92 ? -3.155 1.578 1.590 1.00 96.25 92 PHE A CA 1
ATOM 758 C C . PHE A 1 92 ? -1.759 1.496 0.977 1.00 96.25 92 PHE A C 1
ATOM 760 O O . PHE A 1 92 ? -1.414 0.467 0.408 1.00 96.25 92 PHE A O 1
ATOM 767 N N . HIS A 1 93 ? -0.937 2.538 1.104 1.00 96.62 93 HIS A N 1
ATOM 768 C CA . HIS A 1 93 ? 0.376 2.567 0.467 1.00 96.62 93 HIS A CA 1
ATOM 769 C C . HIS A 1 93 ? 1.398 1.632 1.127 1.00 96.62 93 HIS A C 1
ATOM 771 O O . HIS A 1 93 ? 2.200 1.033 0.410 1.00 96.62 93 HIS A O 1
ATOM 777 N N . CYS A 1 94 ? 1.342 1.428 2.447 1.00 95.88 94 CYS A N 1
ATOM 778 C CA . CYS A 1 94 ? 2.128 0.396 3.132 1.00 95.88 94 CYS A CA 1
ATOM 779 C C . CYS A 1 94 ? 1.749 -1.008 2.648 1.00 95.88 94 CYS A C 1
ATOM 781 O O . CYS A 1 94 ? 2.618 -1.786 2.253 1.00 95.88 94 CYS A O 1
ATOM 783 N N . MET A 1 95 ? 0.451 -1.318 2.611 1.00 95.50 95 MET A N 1
ATOM 784 C CA . MET A 1 95 ? -0.042 -2.596 2.101 1.00 95.50 95 MET A CA 1
ATOM 785 C C . MET A 1 95 ? 0.314 -2.783 0.627 1.00 95.50 95 MET A C 1
ATOM 787 O O . MET A 1 95 ? 0.840 -3.826 0.249 1.00 95.50 95 MET A O 1
ATOM 791 N N . PHE A 1 96 ? 0.070 -1.772 -0.205 1.00 95.75 96 PHE A N 1
ATOM 792 C CA . PHE A 1 96 ? 0.296 -1.844 -1.640 1.00 95.75 96 PHE A CA 1
ATOM 793 C C . PHE A 1 96 ? 1.784 -2.006 -1.971 1.00 95.75 96 PHE A C 1
ATOM 795 O O . PHE A 1 96 ? 2.122 -2.848 -2.797 1.00 95.75 96 PHE A O 1
ATOM 802 N N . ALA A 1 97 ? 2.678 -1.278 -1.288 1.00 95.56 97 ALA A N 1
ATOM 803 C CA . ALA A 1 97 ? 4.125 -1.437 -1.444 1.00 95.56 97 ALA A CA 1
ATOM 804 C C . ALA A 1 97 ? 4.609 -2.843 -1.046 1.00 95.56 97 ALA A C 1
ATOM 806 O O . ALA A 1 97 ? 5.455 -3.407 -1.732 1.00 95.56 97 ALA A O 1
ATOM 807 N N . LYS A 1 98 ? 4.053 -3.446 0.013 1.00 94.25 98 LYS A N 1
ATOM 808 C CA . LYS A 1 98 ? 4.357 -4.843 0.369 1.00 94.25 98 LYS A CA 1
ATOM 809 C C . LYS A 1 98 ? 3.820 -5.816 -0.676 1.00 94.25 98 LYS A C 1
ATOM 811 O O . LYS A 1 98 ? 4.558 -6.663 -1.166 1.00 94.25 98 LYS A O 1
ATOM 816 N N . CYS A 1 99 ? 2.551 -5.676 -1.051 1.00 93.06 99 CYS A N 1
ATOM 817 C CA . CYS A 1 99 ? 1.892 -6.603 -1.965 1.00 93.06 99 CYS A CA 1
ATOM 818 C C . CYS A 1 99 ? 2.531 -6.585 -3.353 1.00 93.06 99 CYS A C 1
ATOM 820 O O . CYS A 1 99 ? 2.789 -7.648 -3.901 1.00 93.06 99 CYS A O 1
ATOM 822 N N . ILE A 1 100 ? 2.847 -5.414 -3.915 1.00 92.69 100 ILE A N 1
ATOM 823 C CA . ILE A 1 100 ? 3.449 -5.341 -5.255 1.00 92.69 100 ILE A CA 1
ATOM 824 C C . ILE A 1 100 ? 4.839 -5.995 -5.322 1.00 92.69 100 ILE A C 1
ATOM 826 O O . ILE A 1 100 ? 5.214 -6.502 -6.375 1.00 92.69 100 ILE A O 1
ATOM 830 N N . MET A 1 101 ? 5.571 -6.020 -4.203 1.00 89.62 101 MET A N 1
ATOM 831 C CA . MET A 1 101 ? 6.892 -6.649 -4.094 1.00 89.62 101 MET A CA 1
ATOM 832 C C . MET A 1 101 ? 6.822 -8.156 -3.797 1.00 89.62 101 MET A C 1
ATOM 834 O O . MET A 1 101 ? 7.767 -8.875 -4.095 1.00 89.62 101 MET A O 1
ATOM 838 N N . GLN A 1 102 ? 5.739 -8.633 -3.173 1.00 91.31 102 GLN A N 1
ATOM 839 C CA . GLN A 1 102 ? 5.603 -10.027 -2.720 1.00 91.31 102 GLN A CA 1
ATOM 840 C C . GLN A 1 102 ? 4.725 -10.884 -3.638 1.00 91.31 102 GLN A C 1
ATOM 842 O O . GLN A 1 102 ? 4.904 -12.098 -3.711 1.00 91.31 102 GLN A O 1
ATOM 847 N N . LEU A 1 103 ? 3.770 -10.271 -4.336 1.00 91.19 103 LEU A N 1
ATOM 848 C CA . LEU A 1 103 ? 3.003 -10.935 -5.384 1.00 91.19 103 LEU A CA 1
ATOM 849 C C . LEU A 1 103 ? 3.871 -11.110 -6.637 1.00 91.19 103 LEU A C 1
ATOM 851 O O . LEU A 1 103 ? 4.792 -10.328 -6.875 1.00 91.19 103 LEU A O 1
ATOM 855 N N . ASP A 1 104 ? 3.538 -12.097 -7.475 1.00 91.31 104 ASP A N 1
ATOM 856 C CA . ASP A 1 104 ? 4.162 -12.290 -8.795 1.00 91.31 104 ASP A CA 1
ATOM 857 C C . ASP A 1 104 ? 3.677 -11.207 -9.775 1.00 91.31 104 ASP A C 1
ATOM 859 O O . ASP A 1 104 ? 2.905 -11.461 -10.700 1.00 91.31 104 ASP A O 1
ATOM 863 N N . THR A 1 105 ? 4.069 -9.961 -9.505 1.00 93.75 105 THR A N 1
ATOM 864 C CA . THR A 1 105 ? 3.715 -8.787 -10.297 1.00 93.75 105 THR A CA 1
ATOM 865 C C . THR A 1 105 ? 4.400 -8.872 -11.653 1.00 93.75 105 THR A C 1
ATOM 867 O O . THR A 1 105 ? 5.625 -8.935 -11.746 1.00 93.75 105 THR A O 1
ATOM 870 N N . LEU A 1 106 ? 3.608 -8.824 -12.720 1.00 95.25 106 LEU A N 1
ATOM 871 C CA . LEU A 1 106 ? 4.073 -8.802 -14.102 1.00 95.25 106 LEU A CA 1
ATOM 872 C C . LEU A 1 106 ? 3.800 -7.427 -14.715 1.00 95.25 106 LEU A C 1
ATOM 874 O O . LEU A 1 106 ? 2.996 -6.655 -14.201 1.00 95.25 106 LEU A O 1
ATOM 878 N N . LEU A 1 107 ? 4.443 -7.114 -15.837 1.00 95.81 107 LEU A N 1
ATOM 879 C CA . LEU A 1 107 ? 4.128 -5.934 -16.639 1.00 95.81 107 LEU A CA 1
ATOM 880 C C . LEU A 1 107 ? 3.489 -6.328 -17.956 1.00 95.81 107 LEU A C 1
ATOM 882 O O . LEU A 1 107 ? 3.938 -7.268 -18.610 1.00 95.81 107 LEU A O 1
ATOM 886 N N . SER A 1 108 ? 2.519 -5.528 -18.385 1.00 96.75 108 SER A N 1
ATOM 887 C CA . SER A 1 108 ? 1.864 -5.642 -19.678 1.00 96.75 108 SER A CA 1
ATOM 888 C C . SER A 1 108 ? 2.006 -4.366 -20.498 1.00 96.75 108 SER A C 1
ATOM 890 O O . SER A 1 108 ? 1.762 -3.253 -20.025 1.00 96.75 108 SER A O 1
ATOM 892 N N . SER A 1 109 ? 2.384 -4.536 -21.760 1.00 95.44 109 SER A N 1
ATOM 893 C CA . SER A 1 109 ? 2.381 -3.461 -22.754 1.00 95.44 109 SER A CA 1
ATOM 894 C C . SER A 1 109 ? 0.976 -3.205 -23.305 1.00 95.44 109 SER A C 1
ATOM 896 O O . SER A 1 109 ? 0.104 -4.073 -23.279 1.00 95.44 109 SER A O 1
ATOM 898 N N . SER A 1 110 ? 0.779 -2.059 -23.960 1.00 91.19 110 SER A N 1
ATOM 899 C CA . SER A 1 110 ? -0.446 -1.777 -24.731 1.00 91.19 110 SER A CA 1
ATOM 900 C C . SER A 1 110 ? -0.732 -2.775 -25.864 1.00 91.19 110 SER A C 1
ATOM 902 O O . SER A 1 110 ? -1.851 -2.814 -26.366 1.00 91.19 110 SER A O 1
ATOM 904 N N . HIS A 1 111 ? 0.260 -3.574 -26.267 1.00 90.38 111 HIS A N 1
ATOM 905 C CA . HIS A 1 111 ? 0.154 -4.567 -27.337 1.00 90.38 111 HIS A CA 1
ATOM 906 C C . HIS A 1 111 ? -0.021 -6.000 -26.802 1.00 90.38 111 HIS A C 1
ATOM 908 O O . HIS A 1 111 ? 0.104 -6.951 -27.568 1.00 90.38 111 HIS A O 1
ATOM 914 N N . GLY A 1 112 ? -0.245 -6.175 -25.493 1.00 88.62 112 GLY A N 1
ATOM 915 C CA . GLY A 1 112 ? -0.488 -7.484 -24.874 1.00 88.62 112 GLY A CA 1
ATOM 916 C C . GLY A 1 112 ? 0.764 -8.330 -24.618 1.00 88.62 112 GLY A C 1
ATOM 917 O O . GLY A 1 112 ? 0.649 -9.484 -24.222 1.00 88.62 112 GLY A O 1
ATOM 918 N N . LYS A 1 113 ? 1.971 -7.785 -24.826 1.00 94.06 113 LYS A N 1
ATOM 919 C CA . LYS A 1 113 ? 3.204 -8.439 -24.353 1.00 94.06 113 LYS A CA 1
ATOM 920 C C . LYS A 1 113 ? 3.274 -8.387 -22.834 1.00 94.06 113 LYS A C 1
ATOM 922 O O . LYS A 1 113 ? 3.094 -7.303 -22.282 1.00 94.06 113 LYS A O 1
ATOM 927 N N . VAL A 1 114 ? 3.621 -9.517 -22.225 1.00 94.75 114 VAL A N 1
ATOM 928 C CA . VAL 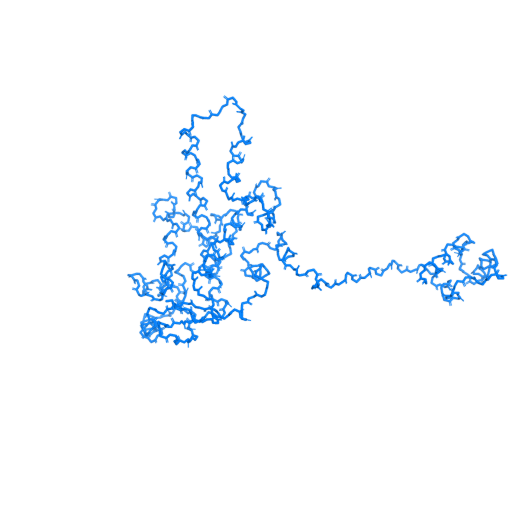A 1 114 ? 3.782 -9.682 -20.778 1.00 94.75 114 VAL A CA 1
ATOM 929 C C . VAL A 1 114 ? 5.233 -10.023 -20.448 1.00 94.75 114 VAL A C 1
ATOM 931 O O . VAL A 1 114 ? 5.879 -1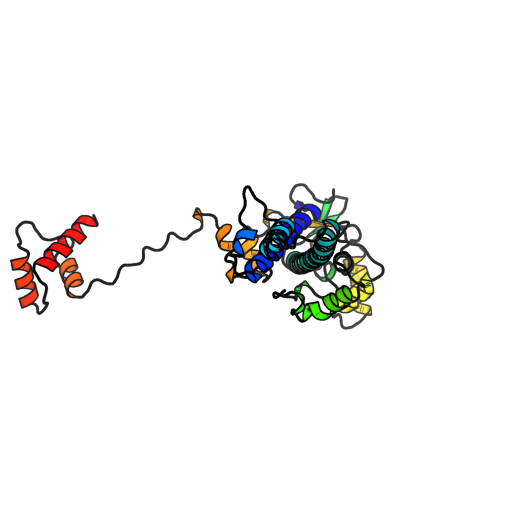0.768 -21.187 1.00 94.75 114 VAL A O 1
ATOM 934 N N . MET A 1 115 ? 5.756 -9.482 -19.350 1.00 94.44 115 MET A N 1
ATOM 935 C CA . MET A 1 115 ? 7.078 -9.834 -18.829 1.00 94.44 115 MET A CA 1
ATOM 936 C C . MET A 1 115 ? 7.124 -9.766 -17.306 1.00 94.44 115 MET A C 1
ATOM 938 O O . MET A 1 115 ? 6.319 -9.071 -16.690 1.00 94.44 115 MET A O 1
ATOM 942 N N . ARG A 1 116 ? 8.123 -10.423 -16.710 1.00 93.44 116 ARG A N 1
ATOM 943 C CA . ARG A 1 116 ? 8.462 -10.216 -15.302 1.00 93.44 116 ARG A CA 1
ATOM 944 C C . ARG A 1 116 ? 9.405 -9.005 -15.176 1.00 93.44 116 ARG A C 1
ATOM 946 O O . ARG A 1 116 ? 10.481 -9.041 -15.779 1.00 93.44 116 ARG A O 1
ATOM 953 N N . PRO A 1 117 ? 9.005 -7.936 -14.469 1.00 92.69 117 PRO A N 1
ATOM 954 C CA . PRO A 1 117 ? 9.862 -6.795 -14.175 1.00 92.69 117 PRO A CA 1
ATOM 955 C C . PRO A 1 117 ? 10.896 -7.124 -13.104 1.00 92.69 117 PRO A C 1
ATOM 957 O O . PRO A 1 117 ? 10.788 -8.113 -12.383 1.00 92.69 117 PRO A O 1
ATOM 960 N N . ASP A 1 118 ? 11.883 -6.245 -12.994 1.00 90.06 118 ASP A N 1
ATOM 961 C CA . ASP A 1 118 ? 12.750 -6.191 -11.826 1.00 90.06 118 ASP A CA 1
ATOM 962 C C . ASP A 1 118 ? 12.024 -5.437 -10.695 1.00 90.06 118 ASP A C 1
ATOM 964 O O . ASP A 1 118 ? 11.332 -4.443 -10.939 1.00 90.06 118 ASP A O 1
ATOM 968 N N . GLU A 1 119 ? 12.154 -5.927 -9.463 1.00 85.50 119 GLU A N 1
ATOM 969 C CA . GLU A 1 119 ? 11.421 -5.428 -8.297 1.00 85.50 119 GLU A CA 1
ATOM 970 C C . GLU A 1 119 ? 11.689 -3.943 -8.012 1.00 85.50 119 GLU A C 1
ATOM 972 O O . GLU A 1 119 ? 10.796 -3.225 -7.550 1.00 85.50 119 GLU A O 1
ATOM 977 N N . TYR A 1 120 ? 12.878 -3.430 -8.365 1.00 92.31 120 TYR A N 1
ATOM 978 C CA . TYR A 1 120 ? 13.208 -2.042 -8.058 1.00 92.31 120 TYR A CA 1
ATOM 979 C C . TYR A 1 120 ? 12.370 -1.025 -8.851 1.00 92.31 120 TYR A C 1
ATOM 981 O O . TYR A 1 120 ? 12.317 0.157 -8.494 1.00 92.31 120 TYR A O 1
ATOM 989 N N . GLN A 1 121 ? 11.653 -1.476 -9.886 1.00 94.00 121 GLN A N 1
ATOM 990 C CA . GLN A 1 121 ? 10.717 -0.648 -10.646 1.00 94.00 121 GLN A CA 1
ATOM 991 C C . GLN A 1 121 ? 9.522 -0.168 -9.804 1.00 94.00 121 GLN A C 1
ATOM 993 O O . GLN A 1 121 ? 8.927 0.873 -10.105 1.00 94.00 121 GLN A O 1
ATOM 998 N N . PHE A 1 122 ? 9.192 -0.891 -8.730 1.00 95.12 122 PHE A N 1
ATOM 999 C CA . PHE A 1 122 ? 8.029 -0.627 -7.880 1.00 95.12 122 PHE A CA 1
ATOM 1000 C C . PHE A 1 122 ? 8.369 -0.006 -6.524 1.00 95.12 122 PHE A C 1
ATOM 1002 O O . PHE A 1 122 ? 7.470 0.202 -5.709 1.00 95.12 122 PHE A O 1
ATOM 1009 N N . LEU A 1 123 ? 9.638 0.341 -6.282 1.00 95.56 123 LEU A N 1
ATOM 1010 C CA . LEU A 1 123 ? 10.057 0.932 -5.013 1.00 95.56 123 LEU A CA 1
ATOM 1011 C C . LEU A 1 123 ? 9.276 2.200 -4.673 1.00 95.56 123 LEU A C 1
ATOM 1013 O O . LEU A 1 123 ? 9.083 3.086 -5.510 1.00 95.56 123 LEU A O 1
ATOM 1017 N N . HIS A 1 124 ? 8.926 2.328 -3.399 1.00 96.00 124 HIS A N 1
ATOM 1018 C CA . HIS A 1 124 ? 8.473 3.577 -2.808 1.00 96.00 124 HIS A CA 1
ATOM 1019 C C . HIS A 1 124 ? 9.654 4.312 -2.168 1.00 96.00 124 HIS A C 1
ATOM 1021 O O . HIS A 1 124 ? 10.465 3.685 -1.487 1.00 96.00 124 HIS A O 1
ATOM 1027 N N . MET A 1 125 ? 9.744 5.636 -2.334 1.00 94.62 125 MET A N 1
ATOM 1028 C CA . MET A 1 125 ? 10.870 6.420 -1.808 1.00 94.62 125 MET A CA 1
ATOM 1029 C C . MET A 1 125 ? 11.040 6.269 -0.288 1.00 94.62 125 MET A C 1
ATOM 1031 O O . MET A 1 125 ? 12.162 6.179 0.196 1.00 94.62 125 MET A O 1
ATOM 1035 N N . ASP A 1 126 ? 9.930 6.191 0.451 1.00 93.88 126 ASP A N 1
ATOM 1036 C CA . ASP A 1 126 ? 9.922 6.001 1.914 1.00 93.88 126 ASP A CA 1
ATOM 1037 C C . ASP A 1 126 ? 10.091 4.549 2.373 1.00 93.88 126 ASP A C 1
ATO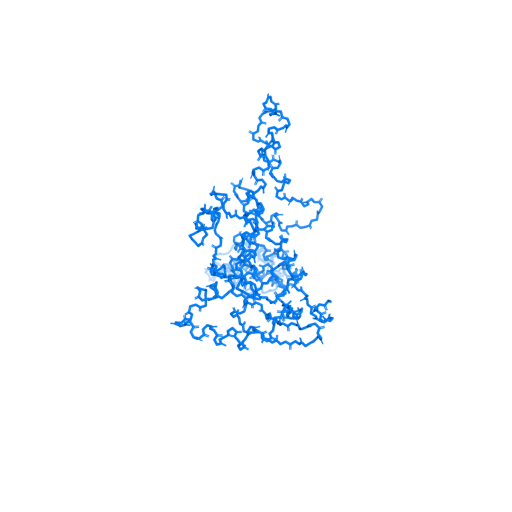M 1039 O O . ASP A 1 126 ? 9.953 4.274 3.560 1.00 93.88 126 ASP A O 1
ATOM 1043 N N . ARG A 1 127 ? 10.334 3.606 1.452 1.00 93.19 127 ARG A N 1
ATOM 1044 C CA . ARG A 1 127 ? 10.467 2.175 1.773 1.00 93.19 127 ARG A CA 1
ATOM 1045 C C . ARG A 1 127 ? 9.301 1.632 2.607 1.00 93.19 127 ARG A C 1
ATOM 1047 O O . ARG A 1 127 ? 9.489 0.902 3.580 1.00 93.19 127 ARG A O 1
ATOM 1054 N N . LEU A 1 128 ? 8.074 1.995 2.217 1.00 94.19 128 LEU A N 1
ATOM 1055 C CA . LEU A 1 128 ? 6.850 1.574 2.914 1.00 94.19 128 LEU A CA 1
ATOM 1056 C C . LEU A 1 128 ? 6.680 0.044 2.928 1.00 94.19 128 LEU A C 1
ATOM 1058 O O . LEU A 1 128 ? 5.998 -0.490 3.797 1.00 94.19 128 LEU A O 1
ATOM 1062 N N . ASP A 1 129 ? 7.354 -0.668 2.019 1.00 92.62 129 ASP A N 1
ATOM 1063 C CA . ASP A 1 129 ? 7.480 -2.126 2.015 1.00 92.62 129 ASP A CA 1
ATOM 1064 C C . ASP A 1 129 ? 8.078 -2.679 3.324 1.00 92.62 129 ASP A C 1
ATOM 1066 O O . ASP A 1 129 ? 7.720 -3.775 3.761 1.00 92.62 129 ASP A O 1
ATOM 1070 N N . TRP A 1 130 ? 8.922 -1.909 4.014 1.00 91.44 130 TRP A N 1
ATOM 1071 C CA . TRP A 1 130 ? 9.563 -2.299 5.276 1.00 91.44 130 TRP A CA 1
ATOM 1072 C C . TRP A 1 130 ? 8.847 -1.801 6.530 1.00 91.44 130 TRP A C 1
ATOM 1074 O O . TRP A 1 130 ? 9.186 -2.219 7.637 1.00 91.44 130 TRP A O 1
ATOM 1084 N N . ILE A 1 131 ? 7.845 -0.936 6.383 1.00 91.62 131 ILE A N 1
ATOM 1085 C CA . ILE A 1 131 ? 7.127 -0.371 7.523 1.00 91.62 131 ILE A CA 1
ATOM 1086 C C . ILE A 1 131 ? 6.038 -1.339 7.970 1.00 91.62 131 ILE A C 1
ATOM 1088 O O . ILE A 1 131 ? 5.252 -1.819 7.157 1.00 91.62 131 ILE A O 1
ATOM 1092 N N . TYR A 1 132 ? 5.979 -1.611 9.269 1.00 88.50 132 TYR A N 1
ATOM 1093 C CA . TYR A 1 132 ? 4.850 -2.284 9.907 1.00 88.50 132 TYR A CA 1
ATOM 1094 C C . TYR A 1 132 ? 4.050 -1.214 10.652 1.00 88.50 132 TYR A C 1
ATOM 1096 O O . TYR A 1 132 ? 4.556 -0.689 11.648 1.00 88.50 132 TYR A O 1
ATOM 1104 N N . PRO A 1 133 ? 2.885 -0.793 10.128 1.00 85.12 133 PRO A N 1
ATOM 1105 C CA . PRO A 1 133 ? 2.087 0.237 10.771 1.00 85.12 133 PRO A CA 1
ATOM 1106 C C . PRO A 1 133 ? 1.594 -0.275 12.127 1.00 85.12 133 PRO A C 1
ATOM 1108 O O . PRO A 1 133 ? 0.910 -1.288 12.194 1.00 85.12 133 PRO A O 1
ATOM 1111 N N . ASN A 1 134 ? 1.937 0.437 13.196 1.00 85.75 134 ASN A N 1
ATOM 1112 C CA . ASN A 1 134 ? 1.400 0.202 14.533 1.00 85.75 134 ASN A CA 1
ATOM 1113 C C . ASN A 1 134 ? 0.397 1.300 14.861 1.00 85.75 134 ASN A C 1
ATOM 1115 O O . ASN A 1 134 ? 0.593 2.448 14.461 1.00 85.75 134 ASN A O 1
ATOM 1119 N N . TRP A 1 135 ? -0.655 0.968 15.606 1.00 87.19 135 TRP A N 1
ATOM 1120 C CA . TRP A 1 135 ? -1.627 1.962 16.045 1.00 87.19 135 TRP A CA 1
ATOM 1121 C C . TRP A 1 135 ? -1.276 2.532 17.428 1.00 87.19 135 TRP A C 1
ATOM 1123 O O . TRP A 1 135 ? -1.007 1.750 18.342 1.00 87.19 135 TRP A O 1
ATOM 1133 N N . PRO A 1 136 ? -1.329 3.864 17.608 1.00 90.75 136 PRO A N 1
ATOM 1134 C CA . PRO A 1 136 ? -1.700 4.870 16.609 1.00 90.75 136 PRO A CA 1
ATOM 1135 C C . PRO A 1 136 ? -0.591 5.099 15.563 1.00 90.75 136 PRO A C 1
ATOM 1137 O O . PRO A 1 136 ? 0.597 5.079 15.876 1.00 90.75 136 PRO A O 1
ATOM 1140 N N . LEU A 1 137 ? -0.978 5.321 14.297 1.00 91.25 137 LEU A N 1
ATOM 1141 C CA . LEU A 1 137 ? -0.038 5.346 13.158 1.00 91.25 137 LEU A CA 1
ATOM 1142 C C . LEU A 1 137 ? 1.087 6.380 13.298 1.00 91.25 137 LEU A C 1
ATOM 1144 O O . LEU A 1 137 ? 2.198 6.151 12.818 1.00 91.25 137 LEU A O 1
ATOM 1148 N N . ASN A 1 138 ? 0.819 7.497 13.971 1.00 90.56 138 ASN A N 1
ATOM 1149 C CA . ASN A 1 138 ? 1.791 8.559 14.223 1.00 90.56 138 ASN A CA 1
ATOM 1150 C C . ASN A 1 138 ? 2.903 8.165 15.211 1.00 90.56 138 ASN A C 1
ATOM 1152 O O . ASN A 1 138 ? 3.906 8.868 15.293 1.00 90.56 138 ASN A O 1
ATOM 1156 N N . GLU A 1 139 ? 2.764 7.047 15.924 1.00 91.06 139 GLU A N 1
ATOM 1157 C CA . GLU A 1 139 ? 3.809 6.481 16.786 1.00 91.06 139 GLU A CA 1
ATOM 1158 C C . GLU A 1 139 ? 4.700 5.465 16.049 1.00 91.06 139 GLU A C 1
ATOM 1160 O O . GLU A 1 139 ? 5.689 4.972 16.595 1.00 91.06 139 GLU A O 1
ATOM 1165 N N . THR A 1 140 ? 4.401 5.160 14.783 1.00 92.56 140 THR A N 1
ATOM 1166 C CA . THR A 1 140 ? 5.256 4.299 13.960 1.00 92.56 140 THR A CA 1
ATOM 1167 C C . THR A 1 140 ? 6.494 5.075 13.511 1.00 92.56 140 THR A C 1
ATOM 1169 O O . THR A 1 140 ? 6.396 6.004 12.712 1.00 92.56 140 THR A O 1
ATOM 1172 N N . SER A 1 141 ? 7.682 4.662 13.964 1.00 89.94 141 SER A N 1
ATOM 1173 C CA . SER A 1 141 ? 8.951 5.368 13.705 1.00 89.94 141 SER A CA 1
ATOM 1174 C C . SER A 1 141 ? 9.233 5.627 12.219 1.00 89.94 141 SER A C 1
ATOM 1176 O O . SER A 1 141 ? 9.666 6.715 11.851 1.00 89.94 141 SER A O 1
ATOM 1178 N N . GLY A 1 142 ? 8.927 4.667 11.341 1.00 89.88 142 GLY A N 1
ATOM 1179 C CA . GLY A 1 142 ? 9.081 4.828 9.889 1.00 89.88 142 GLY A CA 1
ATOM 1180 C C . GLY A 1 142 ? 8.154 5.878 9.259 1.00 89.88 142 GLY A C 1
ATOM 1181 O O . GLY A 1 142 ? 8.383 6.290 8.126 1.00 89.88 142 GLY A O 1
ATOM 1182 N N . LEU A 1 143 ? 7.119 6.323 9.977 1.00 94.81 143 LEU A N 1
ATOM 1183 C CA . LEU A 1 143 ? 6.115 7.279 9.507 1.00 94.81 143 LEU A CA 1
ATOM 1184 C C . LEU A 1 143 ? 6.243 8.663 10.163 1.00 94.81 143 LEU A C 1
ATOM 1186 O O . LEU A 1 143 ? 5.543 9.584 9.745 1.00 94.81 143 LEU A O 1
ATOM 1190 N N . GLU A 1 144 ? 7.147 8.848 11.132 1.00 93.19 144 GLU A N 1
ATOM 1191 C CA . GLU A 1 144 ? 7.295 10.098 11.898 1.00 93.19 144 GLU A CA 1
ATOM 1192 C C . GLU A 1 144 ? 7.435 11.325 10.982 1.00 93.19 144 GLU A C 1
ATOM 1194 O O . GLU A 1 144 ? 6.724 12.321 11.126 1.00 93.19 144 GLU A O 1
ATOM 1199 N N . PHE A 1 145 ? 8.308 11.237 9.974 1.00 92.75 145 PHE A N 1
ATOM 1200 C CA . PHE A 1 145 ? 8.524 12.331 9.027 1.00 92.75 145 PHE A CA 1
ATOM 1201 C C . PHE A 1 145 ? 7.284 12.628 8.170 1.00 92.75 145 PHE A C 1
ATOM 1203 O O . PHE A 1 145 ? 6.987 13.791 7.894 1.00 92.75 145 PHE A O 1
ATOM 1210 N N . ILE A 1 146 ? 6.544 11.592 7.771 1.00 95.56 146 ILE A N 1
ATOM 1211 C CA . ILE A 1 146 ? 5.320 11.719 6.970 1.00 95.56 146 ILE A CA 1
ATOM 1212 C C . ILE A 1 146 ? 4.231 12.433 7.781 1.00 95.56 146 ILE A C 1
ATOM 1214 O O . ILE A 1 146 ? 3.617 13.378 7.281 1.00 95.56 146 ILE A O 1
ATOM 1218 N N . PHE A 1 147 ? 4.042 12.043 9.045 1.00 95.50 147 PHE A N 1
ATOM 1219 C CA . PHE A 1 147 ? 3.099 12.704 9.949 1.00 95.50 147 PHE A CA 1
ATOM 1220 C C . PHE A 1 147 ? 3.498 14.146 10.250 1.00 95.50 147 PHE A C 1
ATOM 1222 O O . PHE A 1 147 ? 2.654 15.034 10.155 1.00 95.50 147 PHE A O 1
ATOM 1229 N N . LYS A 1 148 ? 4.785 14.412 10.494 1.00 95.44 148 LYS A N 1
ATOM 1230 C CA . LYS A 1 148 ? 5.282 15.780 10.681 1.00 95.44 148 LYS A CA 1
ATOM 1231 C C . LYS A 1 148 ? 4.940 16.682 9.491 1.00 95.44 148 LYS A C 1
ATOM 1233 O O . LYS A 1 148 ? 4.459 17.797 9.675 1.00 95.44 148 LYS A O 1
ATOM 1238 N N . LEU A 1 149 ? 5.168 16.220 8.259 1.00 95.38 149 LEU A N 1
ATOM 1239 C CA . LEU A 1 149 ? 4.839 17.017 7.074 1.00 95.38 149 LEU A CA 1
ATOM 1240 C C . LEU A 1 149 ? 3.327 17.228 6.904 1.00 95.38 149 LEU A C 1
ATOM 1242 O O . LEU A 1 149 ? 2.910 18.287 6.429 1.00 95.38 149 LEU A O 1
ATOM 1246 N N . TYR A 1 150 ? 2.514 16.238 7.277 1.00 95.44 150 TYR A N 1
ATOM 1247 C CA . TYR A 1 150 ? 1.057 16.357 7.275 1.00 95.44 150 TYR A CA 1
ATOM 1248 C C . TYR A 1 150 ? 0.574 17.403 8.287 1.00 95.44 150 TYR A C 1
ATOM 1250 O O . TYR A 1 150 ? -0.194 18.291 7.924 1.00 95.44 150 TYR A O 1
ATOM 1258 N N . GLU A 1 151 ? 1.087 17.372 9.520 1.00 93.81 151 GLU A N 1
ATOM 1259 C CA . GLU A 1 151 ? 0.776 18.353 10.572 1.00 93.81 151 GLU A CA 1
ATOM 1260 C C . GLU A 1 151 ? 1.190 19.782 10.182 1.00 93.81 151 GLU A C 1
ATOM 1262 O O . GLU A 1 151 ? 0.499 20.753 10.495 1.00 93.81 151 GLU A O 1
ATOM 1267 N N . GLU A 1 152 ? 2.278 19.922 9.420 1.00 95.88 152 GLU A N 1
ATOM 1268 C CA . GLU A 1 152 ? 2.720 21.193 8.837 1.00 95.88 152 GLU A CA 1
ATOM 1269 C C . GLU A 1 152 ? 1.898 21.631 7.601 1.00 95.88 152 GLU A C 1
ATOM 1271 O O . GLU A 1 152 ? 2.205 22.666 7.004 1.00 95.88 152 GLU A O 1
ATOM 1276 N N . ASN A 1 153 ? 0.856 20.885 7.207 1.00 93.50 153 ASN A N 1
ATOM 1277 C CA . ASN A 1 153 ? 0.041 21.085 5.997 1.00 93.50 153 ASN A CA 1
ATOM 1278 C C . ASN A 1 153 ? 0.852 21.084 4.686 1.00 93.50 153 ASN A C 1
ATOM 1280 O O . ASN A 1 153 ? 0.478 21.727 3.704 1.00 93.50 153 ASN A O 1
ATOM 1284 N N . LYS A 1 154 ? 1.978 20.365 4.658 1.00 94.25 154 LYS A N 1
ATOM 1285 C CA . LYS A 1 154 ? 2.859 20.226 3.484 1.00 94.25 154 LYS A CA 1
ATOM 1286 C C . LYS A 1 154 ? 2.683 18.892 2.767 1.00 94.25 154 LYS A C 1
ATOM 1288 O O . LYS A 1 154 ? 3.388 18.624 1.797 1.00 94.25 154 LYS A O 1
ATOM 1293 N N . PHE A 1 155 ? 1.798 18.037 3.271 1.00 93.75 155 PHE A N 1
ATOM 1294 C CA . PHE A 1 155 ? 1.658 16.665 2.811 1.00 93.75 155 PHE A CA 1
ATOM 1295 C C . PHE A 1 155 ? 0.222 16.178 2.961 1.00 93.75 155 PHE A C 1
ATOM 1297 O O . PHE A 1 155 ? -0.524 16.641 3.817 1.00 93.75 155 PHE A O 1
ATOM 1304 N N . SER A 1 156 ? -0.168 15.246 2.102 1.00 92.50 156 SER A N 1
ATOM 1305 C CA . SER A 1 156 ? -1.496 14.632 2.073 1.00 92.50 156 SER A CA 1
ATOM 1306 C C . SER A 1 156 ? -1.388 13.230 1.480 1.00 92.50 156 SER A C 1
ATOM 1308 O O . SER A 1 156 ? -0.333 12.866 0.958 1.00 92.50 156 SER A O 1
ATOM 1310 N N . GLY A 1 157 ? -2.482 12.463 1.494 1.00 88.88 157 GLY A N 1
ATOM 1311 C CA . GLY A 1 157 ? -2.498 11.110 0.928 1.00 88.88 157 GLY A CA 1
ATOM 1312 C C . GLY A 1 157 ? -2.051 11.052 -0.540 1.00 88.88 157 GLY A C 1
ATOM 1313 O O . GLY A 1 157 ? -1.334 10.137 -0.927 1.00 88.88 157 GLY A O 1
ATOM 1314 N N . LEU A 1 158 ? -2.366 12.078 -1.342 1.00 90.25 158 LEU A N 1
ATOM 1315 C CA . LEU A 1 158 ? -1.943 12.155 -2.748 1.00 90.25 158 LEU A CA 1
ATOM 1316 C C . LEU A 1 158 ? -0.416 12.179 -2.905 1.00 90.25 158 LEU A C 1
ATOM 1318 O O . LEU A 1 158 ? 0.114 11.589 -3.843 1.00 90.25 158 LEU A O 1
ATOM 1322 N N . HIS A 1 159 ? 0.300 12.799 -1.968 1.00 94.25 159 HIS A N 1
ATOM 1323 C CA . HIS A 1 159 ? 1.755 12.898 -2.035 1.00 94.25 159 HIS A CA 1
ATOM 1324 C C . HIS A 1 159 ? 2.447 11.547 -1.800 1.00 94.25 159 HIS A C 1
ATOM 1326 O O . HIS A 1 159 ? 3.556 11.351 -2.292 1.00 94.25 159 HIS A O 1
ATOM 1332 N N . LEU A 1 160 ? 1.815 10.595 -1.098 1.00 94.44 160 LEU A N 1
ATOM 1333 C CA . LEU A 1 160 ? 2.327 9.219 -0.989 1.00 94.44 160 LEU A CA 1
ATOM 1334 C C . LEU A 1 160 ? 2.365 8.564 -2.373 1.00 94.44 160 LEU A C 1
ATOM 1336 O O . LEU A 1 160 ? 3.383 8.045 -2.817 1.00 94.44 160 LEU A O 1
ATOM 1340 N N . SER A 1 161 ? 1.272 8.700 -3.117 1.00 92.44 161 SER A N 1
ATOM 1341 C CA . SER A 1 161 ? 1.114 8.140 -4.457 1.00 92.44 161 SER A CA 1
ATOM 1342 C C . SER A 1 161 ? 2.195 8.623 -5.451 1.00 92.44 161 SER A C 1
ATOM 1344 O O . SER A 1 161 ? 2.667 7.859 -6.300 1.00 92.44 161 SER A O 1
ATOM 1346 N N . GLU A 1 162 ? 2.667 9.865 -5.297 1.00 92.75 162 GLU A N 1
ATOM 1347 C CA . GLU A 1 162 ? 3.700 10.481 -6.138 1.00 92.75 162 GLU A CA 1
ATOM 1348 C C . GLU A 1 162 ? 5.119 9.984 -5.832 1.00 92.75 162 GLU A C 1
ATOM 1350 O O . GLU A 1 162 ? 6.015 10.145 -6.667 1.00 92.75 162 GLU A O 1
ATOM 1355 N N . ARG A 1 163 ? 5.336 9.349 -4.677 1.00 94.56 163 ARG A N 1
ATOM 1356 C CA . ARG A 1 163 ? 6.662 8.957 -4.171 1.00 94.56 163 ARG A CA 1
ATOM 1357 C C . ARG A 1 163 ? 7.093 7.544 -4.552 1.00 94.56 163 ARG A C 1
ATOM 1359 O O . ARG A 1 163 ? 8.222 7.163 -4.251 1.00 94.56 163 ARG A O 1
ATOM 1366 N N . TYR A 1 164 ? 6.270 6.787 -5.280 1.00 96.12 164 TYR A N 1
ATOM 1367 C CA . TYR A 1 164 ? 6.771 5.628 -6.030 1.00 96.12 164 TYR A CA 1
ATOM 1368 C C . TYR A 1 164 ? 7.851 6.068 -7.020 1.00 96.12 164 TYR A C 1
ATOM 1370 O O . TYR A 1 164 ? 7.718 7.115 -7.648 1.00 96.12 164 TYR A O 1
ATOM 1378 N N . CYS A 1 165 ? 8.910 5.291 -7.200 1.00 96.06 165 CYS A N 1
ATOM 1379 C CA . CYS A 1 165 ? 10.024 5.704 -8.049 1.00 96.06 165 CYS A CA 1
ATOM 1380 C C . CYS A 1 165 ? 9.577 5.822 -9.502 1.00 96.06 165 CYS A C 1
ATOM 1382 O O . CYS A 1 165 ? 9.752 6.876 -10.105 1.00 96.06 165 CYS A O 1
ATOM 1384 N N . PHE A 1 166 ? 8.923 4.793 -10.043 1.00 97.38 166 PHE A N 1
ATOM 1385 C CA . PHE A 1 166 ? 8.522 4.778 -11.453 1.00 97.38 166 PHE A CA 1
ATOM 1386 C C . PHE A 1 166 ? 7.051 4.453 -11.677 1.00 97.38 166 PHE A C 1
ATOM 1388 O O . PHE A 1 166 ? 6.553 4.691 -12.768 1.00 97.38 166 PHE A O 1
ATOM 1395 N N . LEU A 1 167 ? 6.318 3.965 -10.678 1.00 96.25 167 LEU A N 1
ATOM 1396 C CA . LEU A 1 167 ? 4.882 3.744 -10.824 1.00 96.25 167 LEU A CA 1
ATOM 1397 C C . LEU A 1 167 ? 4.112 5.073 -10.705 1.00 96.25 167 LEU A C 1
ATOM 1399 O O . LEU A 1 167 ? 4.232 5.803 -9.715 1.00 96.25 167 LEU A O 1
ATOM 1403 N N . ASP A 1 168 ? 3.318 5.393 -11.724 1.00 95.19 168 ASP A N 1
ATOM 1404 C CA . ASP A 1 168 ? 2.249 6.388 -11.652 1.00 95.19 168 ASP A CA 1
ATOM 1405 C C . ASP A 1 168 ? 0.986 5.666 -11.179 1.00 95.19 168 ASP A C 1
ATOM 1407 O O . ASP A 1 168 ? 0.339 4.944 -11.933 1.00 95.19 168 ASP A O 1
ATOM 1411 N N . THR A 1 169 ? 0.669 5.819 -9.899 1.00 91.75 169 THR A N 1
ATOM 1412 C CA . THR A 1 169 ? -0.446 5.130 -9.233 1.00 91.75 169 THR A CA 1
ATOM 1413 C C . THR A 1 169 ? -1.818 5.674 -9.626 1.00 91.75 169 THR A C 1
ATOM 1415 O O . THR A 1 169 ? -2.829 5.016 -9.403 1.00 91.75 169 THR A O 1
ATOM 1418 N N . SER A 1 170 ? -1.877 6.859 -10.240 1.00 90.00 170 SER A N 1
ATOM 1419 C CA . SER A 1 170 ? -3.133 7.393 -10.775 1.00 90.00 170 SER A CA 1
ATOM 1420 C C . SER A 1 170 ? -3.481 6.759 -12.118 1.00 90.00 170 SER A C 1
ATOM 1422 O O . SER A 1 170 ? -4.652 6.557 -12.420 1.00 90.00 170 SER A O 1
ATOM 1424 N N . LEU A 1 171 ? -2.465 6.457 -12.932 1.00 91.81 171 LEU A N 1
ATOM 1425 C CA . LEU A 1 171 ? -2.638 5.877 -14.267 1.00 91.81 171 LEU A CA 1
ATOM 1426 C C . LEU A 1 171 ? -2.407 4.363 -14.318 1.00 91.81 171 LEU A C 1
ATOM 1428 O O . LEU A 1 171 ? -2.753 3.735 -15.316 1.00 91.81 171 LEU A O 1
ATOM 1432 N N . GLY A 1 172 ? -1.782 3.788 -13.292 1.00 94.25 172 GLY A N 1
ATOM 1433 C CA . GLY A 1 172 ? -1.416 2.377 -13.270 1.00 94.25 172 GLY A CA 1
ATOM 1434 C C . GLY A 1 172 ? -0.354 2.012 -14.296 1.00 94.25 172 GLY A C 1
ATOM 1435 O O . GLY A 1 172 ? -0.436 0.944 -14.890 1.00 94.25 172 GLY A O 1
ATOM 1436 N N . VAL A 1 173 ? 0.614 2.894 -14.555 1.00 96.38 173 VAL A N 1
ATOM 1437 C CA . VAL A 1 173 ? 1.678 2.642 -15.540 1.00 96.38 173 VAL A CA 1
ATOM 1438 C C . VAL A 1 173 ? 3.041 3.090 -15.041 1.00 96.38 173 VAL A C 1
ATOM 1440 O O . VAL A 1 173 ? 3.152 3.984 -14.201 1.00 96.38 173 VAL A O 1
ATOM 1443 N N . LEU A 1 174 ? 4.097 2.510 -15.604 1.00 97.06 174 LEU A N 1
ATOM 1444 C CA . LEU A 1 174 ? 5.453 2.997 -15.403 1.00 97.06 174 LEU A CA 1
ATOM 1445 C C . LEU A 1 174 ? 5.668 4.332 -16.120 1.00 97.06 174 LEU A C 1
ATOM 1447 O O . LEU A 1 174 ? 5.333 4.501 -17.293 1.00 97.06 174 LEU A O 1
ATOM 1451 N N . LYS A 1 175 ? 6.257 5.292 -15.418 1.00 96.69 175 LYS A N 1
ATOM 1452 C CA . LYS A 1 175 ? 6.477 6.659 -15.873 1.00 96.69 175 LYS A CA 1
ATOM 1453 C C . LYS A 1 175 ? 7.706 7.248 -15.195 1.00 96.69 175 LYS A C 1
ATOM 1455 O O . LYS A 1 175 ? 7.905 7.102 -13.992 1.00 96.69 175 LYS A O 1
ATOM 1460 N N . LEU A 1 176 ? 8.491 7.996 -15.964 1.00 95.88 176 LEU A N 1
ATOM 1461 C CA . LEU A 1 176 ? 9.552 8.827 -15.412 1.00 95.88 176 LEU A CA 1
ATOM 1462 C C . LEU A 1 176 ? 8.954 10.173 -14.973 1.00 95.88 176 LEU A C 1
ATOM 1464 O O . LEU A 1 176 ? 8.575 10.999 -15.803 1.00 95.88 176 LEU A O 1
ATOM 1468 N N . LYS A 1 177 ? 8.818 10.357 -13.663 1.00 94.19 177 LYS A N 1
ATOM 1469 C CA . LYS A 1 177 ? 8.344 11.573 -12.994 1.00 94.19 177 LYS A CA 1
ATOM 1470 C C . LYS A 1 177 ? 9.526 12.488 -12.677 1.00 94.19 177 LYS A C 1
ATOM 1472 O O . LYS A 1 177 ? 10.675 12.052 -12.653 1.00 94.19 177 LYS A O 1
ATOM 1477 N N . ASN A 1 178 ? 9.241 13.754 -12.374 1.00 90.06 178 ASN A N 1
ATOM 1478 C CA . ASN A 1 178 ? 10.275 14.761 -12.099 1.00 90.06 178 ASN A CA 1
ATOM 1479 C C . ASN A 1 178 ? 11.227 14.354 -10.959 1.00 90.06 178 ASN A C 1
ATOM 1481 O O . ASN A 1 178 ? 12.404 14.692 -10.994 1.00 90.06 178 ASN A O 1
ATOM 1485 N N . ASN A 1 179 ? 10.726 13.617 -9.966 1.00 91.31 179 ASN A N 1
ATOM 1486 C CA . ASN A 1 179 ? 11.480 13.126 -8.814 1.00 91.31 179 ASN A CA 1
ATOM 1487 C C . ASN A 1 179 ? 11.934 11.661 -8.942 1.00 91.31 179 ASN A C 1
ATOM 1489 O O . ASN A 1 179 ? 12.643 11.194 -8.056 1.00 91.31 179 ASN A O 1
ATOM 1493 N N . SER A 1 180 ? 11.578 10.935 -10.010 1.00 94.44 180 SER A N 1
ATOM 1494 C CA . SER A 1 180 ? 11.819 9.486 -10.127 1.00 94.44 180 SER A CA 1
ATOM 1495 C C . SER A 1 180 ? 13.272 9.092 -9.896 1.00 94.44 180 SER A C 1
ATOM 1497 O O . SER A 1 180 ? 13.546 8.168 -9.138 1.00 94.44 180 SER A O 1
ATOM 1499 N N . ILE A 1 181 ? 14.202 9.811 -10.528 1.00 93.31 181 ILE A N 1
ATOM 1500 C CA . ILE A 1 181 ? 15.634 9.499 -10.467 1.00 93.31 181 ILE A CA 1
ATOM 1501 C C . ILE A 1 181 ? 16.164 9.722 -9.049 1.00 93.31 181 ILE A C 1
ATOM 1503 O O . ILE A 1 181 ? 16.800 8.839 -8.480 1.00 93.31 181 ILE A O 1
ATOM 1507 N N . SER A 1 182 ? 15.864 10.878 -8.450 1.00 92.62 182 SER A N 1
ATOM 1508 C CA . SER A 1 182 ? 16.270 11.169 -7.072 1.00 92.62 182 SER A CA 1
ATOM 1509 C C . SER A 1 182 ? 15.652 10.189 -6.077 1.00 92.62 182 SER A C 1
ATOM 1511 O O . SER A 1 182 ? 16.360 9.682 -5.214 1.00 92.62 182 SER A O 1
ATOM 1513 N N . SER A 1 183 ? 14.361 9.874 -6.231 1.00 93.44 183 SER A N 1
ATOM 1514 C CA . SER A 1 183 ? 13.654 8.920 -5.376 1.00 93.44 183 SER A CA 1
ATOM 1515 C C . SER A 1 183 ? 14.292 7.542 -5.451 1.00 93.44 183 SER A C 1
ATOM 1517 O O . SER A 1 183 ? 14.595 6.959 -4.414 1.00 93.44 183 SER A O 1
ATOM 1519 N N . PHE A 1 184 ? 14.583 7.075 -6.665 1.00 95.31 184 PHE A N 1
ATOM 1520 C CA . PHE A 1 184 ? 15.219 5.788 -6.893 1.00 95.31 184 PHE A CA 1
ATOM 1521 C C . PHE A 1 184 ? 16.619 5.705 -6.289 1.00 95.31 184 PHE A C 1
ATOM 1523 O O . PHE A 1 184 ? 16.942 4.723 -5.625 1.00 95.31 184 PHE A O 1
ATOM 1530 N N . ARG A 1 185 ? 17.449 6.739 -6.465 1.00 92.44 185 ARG A N 1
ATOM 1531 C CA . ARG A 1 185 ? 18.789 6.793 -5.859 1.00 92.44 185 ARG A CA 1
ATOM 1532 C C . ARG A 1 185 ? 18.718 6.726 -4.332 1.00 92.44 185 ARG A C 1
ATOM 1534 O O . ARG A 1 185 ? 19.528 6.050 -3.710 1.00 92.44 185 ARG A O 1
ATOM 1541 N N . THR A 1 186 ? 17.725 7.378 -3.725 1.00 89.69 186 THR A N 1
ATOM 1542 C CA . THR A 1 186 ? 17.503 7.314 -2.273 1.00 89.69 186 THR A CA 1
ATOM 1543 C C . THR A 1 186 ? 17.028 5.933 -1.808 1.00 89.69 186 THR A C 1
ATOM 1545 O O . THR A 1 186 ? 17.496 5.454 -0.778 1.00 89.69 186 THR A O 1
ATOM 1548 N N . SER A 1 187 ? 16.120 5.282 -2.540 1.00 91.75 187 SER A N 1
ATOM 1549 C CA . SER A 1 187 ? 15.450 4.057 -2.076 1.00 91.75 187 SER A CA 1
ATOM 1550 C C . SER A 1 187 ? 16.120 2.747 -2.494 1.00 91.75 187 SER A C 1
ATOM 1552 O O . SER A 1 187 ? 15.934 1.738 -1.820 1.00 91.75 187 SER A O 1
ATOM 1554 N N . SER A 1 188 ? 16.861 2.729 -3.605 1.00 89.50 188 SER A N 1
ATOM 1555 C CA . SER A 1 188 ? 17.501 1.515 -4.146 1.00 89.50 188 SER A CA 1
ATOM 1556 C C . SER A 1 188 ? 18.715 1.059 -3.338 1.00 89.50 188 SER A C 1
ATOM 1558 O O . SER A 1 188 ? 19.112 -0.099 -3.428 1.00 89.50 188 SER A O 1
ATOM 1560 N N . HIS A 1 189 ? 19.315 1.961 -2.552 1.00 83.50 189 HIS A N 1
ATOM 1561 C CA . HIS A 1 189 ? 20.583 1.738 -1.849 1.00 83.50 189 HIS A CA 1
ATOM 1562 C C . HIS A 1 189 ? 21.738 1.312 -2.772 1.00 83.50 189 HIS A C 1
ATOM 1564 O O . HIS A 1 189 ? 22.718 0.721 -2.311 1.00 83.50 189 HIS A O 1
ATOM 1570 N N . PHE A 1 190 ? 21.658 1.622 -4.070 1.00 84.12 190 PHE A N 1
ATOM 1571 C CA . PHE A 1 190 ? 22.785 1.434 -4.972 1.00 84.12 190 PHE A CA 1
ATOM 1572 C C . PHE A 1 190 ? 23.932 2.357 -4.554 1.00 84.12 190 PHE A C 1
ATOM 1574 O O . PHE A 1 190 ? 23.749 3.548 -4.316 1.00 84.12 190 PHE A O 1
ATOM 1581 N N . GLY A 1 191 ? 25.134 1.791 -4.441 1.00 73.06 191 GLY A N 1
ATOM 1582 C CA . GLY A 1 191 ? 26.308 2.501 -3.927 1.00 73.06 191 GLY A CA 1
ATOM 1583 C C . GLY A 1 191 ? 26.879 3.572 -4.865 1.00 73.06 191 GLY A C 1
ATOM 1584 O O . GLY A 1 191 ? 27.815 4.263 -4.468 1.00 73.06 191 GLY A O 1
ATOM 1585 N N . SER A 1 192 ? 26.361 3.713 -6.093 1.00 85.44 192 SER A N 1
ATOM 1586 C CA . SER A 1 192 ? 26.754 4.785 -7.014 1.00 85.44 192 SER A CA 1
ATOM 1587 C C . SER A 1 192 ? 25.608 5.261 -7.915 1.00 85.44 192 SER A C 1
ATOM 1589 O O . SER A 1 192 ? 24.709 4.501 -8.294 1.00 85.44 192 SER A O 1
ATOM 1591 N N . ASP A 1 193 ? 25.689 6.535 -8.302 1.00 87.88 193 ASP A N 1
ATOM 1592 C CA . ASP A 1 193 ? 24.772 7.162 -9.259 1.00 87.88 193 ASP A CA 1
ATOM 1593 C C . ASP A 1 193 ? 24.876 6.522 -10.651 1.00 87.88 193 ASP A C 1
ATOM 1595 O O . ASP A 1 193 ? 23.861 6.324 -11.311 1.00 87.88 193 ASP A O 1
ATOM 1599 N N . GLU A 1 194 ? 26.078 6.117 -11.071 1.00 89.38 194 GLU A N 1
ATOM 1600 C CA . GLU A 1 194 ? 26.320 5.466 -12.368 1.00 89.38 194 GLU A CA 1
ATOM 1601 C C . GLU A 1 194 ? 25.545 4.147 -12.503 1.00 89.38 194 GLU A C 1
ATOM 1603 O O . GLU A 1 194 ? 24.967 3.868 -13.556 1.00 89.38 194 GLU A O 1
ATOM 1608 N N . PHE A 1 195 ? 25.480 3.348 -11.429 1.00 88.56 195 PHE A N 1
ATOM 1609 C CA . PHE A 1 195 ? 24.662 2.133 -11.413 1.00 88.56 195 PHE A CA 1
ATOM 1610 C C . PHE A 1 195 ? 23.175 2.457 -11.498 1.00 88.56 195 PHE A C 1
ATOM 1612 O O . PHE A 1 195 ? 22.450 1.792 -12.236 1.00 88.56 195 PHE A O 1
ATOM 1619 N N . SER A 1 196 ? 22.727 3.490 -10.782 1.00 91.00 196 SER A N 1
ATOM 1620 C CA . SER A 1 196 ? 21.328 3.919 -10.813 1.00 91.00 196 SER A CA 1
ATOM 1621 C C . SER A 1 196 ? 20.909 4.374 -12.209 1.00 91.00 196 SER A C 1
ATOM 1623 O O . SER A 1 196 ? 19.861 3.963 -12.703 1.00 91.00 196 SER A O 1
ATOM 1625 N N . ASP A 1 197 ? 21.746 5.167 -12.874 1.00 92.81 197 ASP A N 1
ATOM 1626 C CA . ASP A 1 197 ? 21.471 5.678 -14.216 1.00 92.81 197 ASP A CA 1
ATOM 1627 C C . ASP A 1 197 ? 21.472 4.548 -15.253 1.00 92.81 197 ASP A C 1
ATOM 1629 O O . ASP A 1 197 ? 20.544 4.440 -16.055 1.00 92.81 197 ASP A O 1
ATOM 1633 N N . SER A 1 198 ? 22.455 3.645 -15.182 1.00 93.88 198 SER A N 1
ATOM 1634 C CA . SER A 1 198 ? 22.507 2.447 -16.029 1.00 93.88 198 SER A CA 1
ATOM 1635 C C . SER A 1 198 ? 21.276 1.554 -15.838 1.00 93.88 198 SER A C 1
ATOM 1637 O O . SER A 1 198 ? 20.684 1.076 -16.814 1.00 93.88 198 SER A O 1
ATOM 1639 N N . TYR A 1 199 ? 20.842 1.373 -14.585 1.00 94.56 199 TYR A N 1
ATOM 1640 C CA . TYR A 1 199 ? 19.643 0.610 -14.270 1.00 94.56 199 TYR A CA 1
ATOM 1641 C C . TYR A 1 199 ? 18.397 1.262 -14.872 1.00 94.56 199 TYR A C 1
ATOM 1643 O O . TYR A 1 199 ? 17.610 0.584 -15.526 1.00 94.56 199 TYR A O 1
ATOM 1651 N N . ILE A 1 200 ? 18.222 2.576 -14.711 1.00 95.19 200 ILE A N 1
ATOM 1652 C CA . ILE A 1 200 ? 17.061 3.296 -15.251 1.00 95.19 200 ILE A CA 1
ATOM 1653 C C . ILE A 1 200 ? 16.997 3.156 -16.774 1.00 95.19 200 ILE A C 1
ATOM 1655 O O . ILE A 1 200 ? 15.939 2.840 -17.320 1.00 95.19 200 ILE A O 1
ATOM 1659 N N . GLU A 1 201 ? 18.116 3.343 -17.468 1.00 95.88 201 GLU A N 1
ATOM 1660 C CA . GLU A 1 201 ? 18.157 3.260 -18.930 1.00 95.88 201 GLU A CA 1
ATOM 1661 C C . GLU A 1 201 ? 17.914 1.834 -19.451 1.00 95.88 201 GLU A C 1
ATOM 1663 O O . GLU A 1 201 ? 17.274 1.660 -20.488 1.00 95.88 201 GLU A O 1
ATOM 1668 N N . THR A 1 202 ? 18.355 0.810 -18.716 1.00 94.94 202 THR A N 1
ATOM 1669 C CA . THR A 1 202 ? 18.254 -0.597 -19.146 1.00 94.94 202 THR A CA 1
ATOM 1670 C C . THR A 1 202 ? 16.946 -1.261 -18.716 1.00 94.94 202 THR A C 1
ATOM 1672 O O . THR A 1 202 ? 16.341 -2.008 -19.484 1.00 94.94 202 THR A O 1
ATOM 1675 N N . HIS A 1 203 ? 16.499 -0.996 -17.490 1.00 94.38 203 HIS A N 1
ATOM 1676 C CA . HIS A 1 203 ? 15.406 -1.715 -16.840 1.00 94.38 203 HIS A CA 1
ATOM 1677 C C . HIS A 1 203 ? 14.135 -0.890 -16.693 1.00 94.38 203 HIS A C 1
ATOM 1679 O O . HIS A 1 203 ? 13.091 -1.485 -16.484 1.00 94.38 203 HIS A O 1
ATOM 1685 N N . VAL A 1 204 ? 14.163 0.440 -16.812 1.00 96.12 204 VAL A N 1
ATOM 1686 C CA . VAL A 1 204 ? 12.954 1.267 -16.632 1.00 96.12 204 VAL A CA 1
ATOM 1687 C C . VAL A 1 204 ? 12.519 1.903 -17.945 1.00 96.12 204 VAL A C 1
ATOM 1689 O O . VAL A 1 204 ? 11.380 1.721 -18.378 1.00 96.12 204 VAL A O 1
ATOM 1692 N N . ARG A 1 205 ? 13.420 2.638 -18.610 1.00 96.62 205 ARG A N 1
ATOM 1693 C CA . ARG A 1 205 ? 13.102 3.422 -19.812 1.00 96.62 205 ARG A CA 1
ATOM 1694 C C . ARG A 1 205 ? 12.446 2.594 -20.932 1.00 96.62 205 ARG A C 1
ATOM 1696 O O . ARG A 1 205 ? 11.497 3.108 -21.530 1.00 96.62 205 ARG A O 1
ATOM 1703 N N . PRO A 1 206 ? 12.853 1.340 -21.214 1.00 95.94 206 PRO A N 1
ATOM 1704 C CA . PRO A 1 206 ? 12.223 0.537 -22.265 1.00 95.94 206 PRO A CA 1
ATOM 1705 C C . PRO A 1 206 ? 10.759 0.165 -21.985 1.00 95.94 206 PRO A C 1
ATOM 1707 O O . PRO A 1 206 ? 10.026 -0.173 -22.915 1.00 95.94 206 PRO A O 1
ATOM 1710 N N . PHE A 1 207 ? 10.329 0.235 -20.722 1.00 96.31 207 PHE A N 1
ATOM 1711 C CA . PHE A 1 207 ? 9.020 -0.238 -20.264 1.00 96.31 207 PHE A CA 1
ATOM 1712 C C . PHE A 1 207 ? 8.116 0.891 -19.760 1.00 96.31 207 PHE A C 1
ATOM 1714 O O . PHE A 1 207 ? 7.077 0.643 -19.150 1.00 96.31 207 PHE A O 1
ATOM 1721 N N . LEU A 1 208 ? 8.461 2.149 -20.041 1.00 96.81 208 LEU A N 1
ATOM 1722 C CA . LEU A 1 208 ? 7.564 3.271 -19.770 1.00 96.81 208 LEU A CA 1
ATOM 1723 C C . LEU A 1 208 ? 6.228 3.081 -20.509 1.00 96.81 208 LEU A C 1
ATOM 1725 O O . LEU A 1 208 ? 6.187 2.683 -21.673 1.00 96.81 208 LEU A O 1
ATOM 1729 N N . GLY A 1 209 ? 5.128 3.365 -19.817 1.00 96.31 209 GLY A N 1
ATOM 1730 C CA . GLY A 1 209 ? 3.761 3.154 -20.291 1.00 96.31 209 GLY A CA 1
ATOM 1731 C C . GLY A 1 209 ? 3.238 1.723 -20.134 1.00 96.31 209 GLY A C 1
ATOM 1732 O O . GLY A 1 209 ? 2.092 1.473 -20.499 1.00 96.31 209 GLY A O 1
ATOM 1733 N N . TRP A 1 210 ? 4.037 0.790 -19.609 1.00 97.31 210 TRP A N 1
ATOM 1734 C CA . TRP A 1 210 ? 3.568 -0.557 -19.276 1.00 97.31 210 TRP A CA 1
ATOM 1735 C C . TRP A 1 210 ? 2.863 -0.548 -17.921 1.00 97.31 210 TRP A C 1
ATOM 1737 O O . TRP A 1 210 ? 3.239 0.216 -17.032 1.00 97.31 210 TRP A O 1
ATOM 1747 N N . ALA A 1 211 ? 1.847 -1.394 -17.769 1.00 96.38 211 ALA A N 1
ATOM 1748 C CA . ALA A 1 211 ? 1.020 -1.474 -16.568 1.00 96.38 211 ALA A CA 1
ATOM 1749 C C . ALA A 1 211 ? 1.318 -2.750 -15.772 1.00 96.38 211 ALA A C 1
ATOM 1751 O O . ALA A 1 211 ? 1.527 -3.796 -16.394 1.00 96.38 211 ALA A O 1
ATOM 1752 N N . PRO A 1 212 ? 1.299 -2.708 -14.429 1.00 95.75 212 PRO A N 1
ATOM 1753 C CA . PRO A 1 212 ? 1.370 -3.911 -13.624 1.00 95.75 212 PRO A CA 1
ATOM 1754 C C . PRO A 1 212 ? 0.074 -4.724 -13.745 1.00 95.75 212 PRO A C 1
ATOM 1756 O O . PRO A 1 212 ? -1.034 -4.174 -13.776 1.00 95.75 212 PRO A O 1
ATOM 1759 N N . ILE A 1 213 ? 0.239 -6.037 -13.833 1.00 95.75 213 ILE A N 1
ATOM 1760 C CA . ILE A 1 213 ? -0.822 -7.036 -13.951 1.00 95.75 213 ILE A CA 1
ATOM 1761 C C . ILE A 1 213 ? -0.463 -8.274 -13.117 1.00 95.75 213 ILE A C 1
ATOM 1763 O O . ILE A 1 213 ? 0.712 -8.514 -12.830 1.00 95.75 213 ILE A O 1
ATOM 1767 N N . TRP A 1 214 ? -1.467 -9.072 -12.756 1.00 94.31 214 TRP A N 1
ATOM 1768 C CA . TRP A 1 214 ? -1.294 -10.287 -11.952 1.00 94.31 214 TRP A CA 1
ATOM 1769 C C . TRP A 1 214 ? -2.075 -11.448 -12.548 1.00 94.31 214 TRP A C 1
ATOM 1771 O O . TRP A 1 214 ? -3.211 -11.269 -12.981 1.00 94.31 214 TRP A O 1
ATOM 1781 N N . ASP A 1 215 ? -1.470 -12.635 -12.575 1.00 92.50 215 ASP A N 1
ATOM 1782 C CA . ASP A 1 215 ? -2.185 -13.865 -12.922 1.00 92.50 215 ASP A CA 1
ATOM 1783 C C . ASP A 1 215 ? -3.064 -14.263 -11.732 1.00 92.50 215 ASP A C 1
ATOM 1785 O O . ASP A 1 215 ? -2.565 -14.459 -10.620 1.00 92.50 215 ASP A O 1
ATOM 1789 N N . GLU A 1 216 ? -4.371 -14.381 -11.959 1.00 89.12 216 GLU A N 1
ATOM 1790 C CA . GLU A 1 216 ? -5.337 -14.746 -10.920 1.00 89.12 216 GLU A CA 1
ATOM 1791 C C . GLU A 1 216 ? -4.995 -16.093 -10.264 1.00 89.12 216 GLU A C 1
ATOM 1793 O O . GLU A 1 216 ? -5.191 -16.267 -9.062 1.00 89.12 216 GLU A O 1
ATOM 1798 N N . LYS A 1 217 ? -4.388 -17.024 -11.012 1.00 89.94 217 LYS A N 1
ATOM 1799 C CA . LYS A 1 217 ? -3.988 -18.347 -10.505 1.00 89.94 217 LYS A CA 1
ATOM 1800 C C . LYS A 1 217 ? -2.837 -18.280 -9.503 1.00 89.94 217 LYS A C 1
ATOM 1802 O O . LYS A 1 217 ? -2.642 -19.230 -8.746 1.00 89.94 217 LYS A O 1
ATOM 1807 N N . HIS A 1 218 ? -2.051 -17.205 -9.531 1.00 89.44 218 HIS A N 1
ATOM 1808 C CA . HIS A 1 218 ? -0.916 -16.995 -8.630 1.00 89.44 218 HIS A CA 1
ATOM 1809 C C . HIS A 1 218 ? -1.260 -16.083 -7.450 1.00 89.44 218 HIS A C 1
ATOM 1811 O O . HIS A 1 218 ? -0.414 -15.875 -6.579 1.00 89.44 218 HIS A O 1
ATOM 1817 N N . LEU A 1 219 ? -2.480 -15.540 -7.394 1.00 89.81 219 LEU A N 1
ATOM 1818 C CA . LEU A 1 219 ? -2.905 -14.769 -6.236 1.00 89.81 219 LEU A CA 1
ATOM 1819 C C . LEU A 1 219 ? -3.126 -15.672 -5.011 1.00 89.81 219 LEU A C 1
ATOM 1821 O O . LEU A 1 219 ? -3.507 -16.840 -5.147 1.00 89.81 219 LEU A O 1
ATOM 1825 N N . PRO A 1 220 ? -2.916 -15.140 -3.793 1.00 90.31 220 PRO A N 1
ATOM 1826 C CA . PRO A 1 220 ? -3.211 -15.867 -2.570 1.00 90.31 220 PRO A CA 1
ATOM 1827 C C . PRO A 1 220 ? -4.681 -16.291 -2.520 1.00 90.31 220 PRO A C 1
ATOM 1829 O O . PRO A 1 220 ? -5.578 -15.460 -2.648 1.00 90.31 220 PRO A O 1
ATOM 1832 N N . GLN A 1 221 ? -4.929 -17.578 -2.264 1.00 87.19 221 GLN A N 1
ATOM 1833 C CA . GLN A 1 221 ? -6.292 -18.109 -2.125 1.00 87.19 221 GLN A CA 1
ATOM 1834 C C . GLN A 1 221 ? -7.022 -17.520 -0.909 1.00 87.19 221 GLN A C 1
ATOM 1836 O O . GLN A 1 221 ? -8.230 -17.310 -0.952 1.00 87.19 221 GLN A O 1
ATOM 1841 N N . ASN A 1 222 ? -6.283 -17.232 0.167 1.00 89.88 222 ASN A N 1
ATOM 1842 C CA . ASN A 1 222 ? -6.785 -16.527 1.340 1.00 89.88 222 ASN A CA 1
ATOM 1843 C C . ASN A 1 222 ? -6.022 -15.204 1.495 1.00 89.88 222 ASN A C 1
ATOM 1845 O O . ASN A 1 222 ? -4.931 -15.163 2.067 1.00 89.88 222 ASN A O 1
ATOM 1849 N N . MET A 1 223 ? -6.607 -14.124 0.971 1.00 90.25 223 MET A N 1
ATOM 1850 C CA . MET A 1 223 ? -6.019 -12.783 1.047 1.00 90.25 223 MET A CA 1
ATOM 1851 C C . MET A 1 223 ? -5.857 -12.306 2.497 1.00 90.25 223 MET A C 1
ATOM 1853 O O . MET A 1 223 ? -4.864 -11.661 2.813 1.00 90.25 223 MET A O 1
ATOM 1857 N N . ALA A 1 224 ? -6.780 -12.657 3.397 1.00 92.25 224 ALA A N 1
ATOM 1858 C CA . ALA A 1 224 ? -6.682 -12.277 4.804 1.00 92.25 224 ALA A CA 1
ATOM 1859 C C . ALA A 1 224 ? -5.455 -12.913 5.474 1.00 92.25 224 ALA A C 1
ATOM 1861 O O . ALA A 1 224 ? -4.672 -12.208 6.102 1.00 92.25 224 ALA A O 1
ATOM 1862 N N . GLN A 1 225 ? -5.235 -14.217 5.275 1.00 93.00 225 GLN A N 1
ATOM 1863 C CA . GLN A 1 225 ? -4.035 -14.888 5.787 1.00 93.00 225 GLN A CA 1
ATOM 1864 C C . GLN A 1 225 ? -2.758 -14.275 5.204 1.00 93.00 225 GLN A C 1
ATOM 1866 O O . GLN A 1 225 ? -1.815 -14.000 5.936 1.00 93.00 225 GLN A O 1
ATOM 1871 N N . PHE A 1 226 ? -2.742 -14.004 3.897 1.00 93.00 226 PHE A N 1
ATOM 1872 C CA . PHE A 1 226 ? -1.597 -13.368 3.250 1.00 93.00 226 PHE A CA 1
ATOM 1873 C C . PHE A 1 226 ? -1.280 -11.989 3.846 1.00 93.00 226 PHE A C 1
ATOM 1875 O O . PHE A 1 226 ? -0.123 -11.686 4.127 1.00 93.00 226 PHE A O 1
ATOM 1882 N N . LEU A 1 227 ? -2.293 -11.155 4.089 1.00 92.75 227 LEU A N 1
ATOM 1883 C CA . LEU A 1 227 ? -2.105 -9.837 4.698 1.00 92.75 227 LEU A CA 1
ATOM 1884 C C . LEU A 1 227 ? -1.693 -9.918 6.181 1.00 92.75 227 LEU A C 1
ATOM 1886 O O . LEU A 1 227 ? -0.942 -9.055 6.640 1.00 92.75 227 LEU A O 1
ATOM 1890 N N . GLU A 1 228 ? -2.130 -10.941 6.923 1.00 92.62 228 GLU A N 1
ATOM 1891 C CA . GLU A 1 228 ? -1.623 -11.241 8.274 1.00 92.62 228 GLU A CA 1
ATOM 1892 C C . GLU A 1 228 ? -0.138 -11.633 8.237 1.00 92.62 228 GLU A C 1
ATOM 1894 O O . GLU A 1 228 ? 0.655 -11.117 9.026 1.00 92.62 228 GLU A O 1
ATOM 1899 N N . ASP A 1 229 ? 0.266 -12.479 7.285 1.00 91.00 229 ASP A N 1
ATOM 1900 C CA . ASP A 1 229 ? 1.659 -12.916 7.119 1.00 91.00 229 ASP A CA 1
ATOM 1901 C C . ASP A 1 229 ? 2.585 -11.755 6.713 1.00 91.00 229 ASP A C 1
ATOM 1903 O O . ASP A 1 229 ? 3.743 -11.698 7.130 1.00 91.00 229 ASP A O 1
ATOM 1907 N N . LEU A 1 230 ? 2.069 -10.788 5.945 1.00 89.88 230 LEU A N 1
ATOM 1908 C CA . LEU A 1 230 ? 2.776 -9.550 5.596 1.00 89.88 230 LEU A CA 1
ATOM 1909 C C . LEU A 1 230 ? 2.821 -8.514 6.733 1.00 89.88 230 LEU A C 1
ATOM 1911 O O . LEU A 1 230 ? 3.452 -7.462 6.573 1.00 89.88 230 LEU A O 1
ATOM 1915 N N . GLY A 1 231 ? 2.149 -8.773 7.859 1.00 88.44 231 GLY A N 1
ATOM 1916 C CA . GLY A 1 231 ? 2.029 -7.833 8.974 1.00 88.44 231 GLY A CA 1
ATOM 1917 C C . GLY A 1 231 ? 1.240 -6.567 8.622 1.00 88.44 231 GLY A C 1
ATOM 1918 O O . GLY A 1 231 ? 1.497 -5.508 9.189 1.00 88.44 231 GLY A O 1
ATOM 1919 N N . VAL A 1 232 ? 0.330 -6.656 7.647 1.00 89.75 232 VAL A N 1
ATOM 1920 C CA . VAL A 1 232 ? -0.656 -5.606 7.335 1.00 89.75 232 VAL A CA 1
ATOM 1921 C C . VAL A 1 232 ? -1.882 -5.751 8.234 1.00 89.75 232 VAL A C 1
ATOM 1923 O O . VAL A 1 232 ? -2.466 -4.751 8.646 1.00 89.75 232 VAL A O 1
ATOM 1926 N N . LEU A 1 233 ? -2.268 -6.994 8.533 1.00 91.69 233 LEU A N 1
ATOM 1927 C CA . LEU A 1 233 ? -3.319 -7.326 9.488 1.00 91.69 233 LEU A CA 1
ATOM 1928 C C . LEU A 1 233 ? -2.722 -7.805 10.806 1.00 91.69 233 LEU A C 1
ATOM 1930 O O . LEU A 1 233 ? -1.732 -8.535 10.847 1.00 91.69 233 LEU A O 1
ATOM 1934 N N . GLU A 1 234 ? -3.379 -7.431 11.894 1.00 91.06 234 GLU A N 1
ATOM 1935 C CA . GLU A 1 234 ? -3.003 -7.861 13.231 1.00 91.06 234 GLU A CA 1
ATOM 1936 C C . GLU A 1 234 ? -3.528 -9.276 13.487 1.00 91.06 234 GLU A C 1
ATOM 1938 O O . GLU A 1 234 ? -4.738 -9.503 13.532 1.00 91.06 234 GLU A O 1
ATOM 1943 N N . GLN A 1 235 ? -2.631 -10.231 13.748 1.00 89.94 235 GLN A N 1
ATOM 1944 C CA . GLN A 1 235 ? -3.005 -11.631 14.010 1.00 89.94 235 GLN A CA 1
ATOM 1945 C C . GLN A 1 235 ? -4.037 -11.776 15.143 1.00 89.94 235 GLN A C 1
ATOM 1947 O O . GLN A 1 235 ? -4.876 -12.676 15.128 1.00 89.94 235 GLN A O 1
ATOM 1952 N N . ARG A 1 236 ? -4.011 -10.867 16.132 1.00 92.44 236 ARG A N 1
ATOM 1953 C CA . ARG A 1 236 ? -4.958 -10.854 17.262 1.00 92.44 236 ARG A CA 1
ATOM 1954 C C . ARG A 1 236 ? -6.410 -10.589 16.850 1.00 92.44 236 ARG A C 1
ATOM 1956 O O . ARG A 1 236 ? -7.305 -10.913 17.624 1.00 92.44 236 ARG A O 1
ATOM 1963 N N . TRP A 1 237 ? -6.653 -10.026 15.667 1.00 92.31 237 TRP A N 1
ATOM 1964 C CA . TRP A 1 237 ? -8.004 -9.797 15.149 1.00 92.31 237 TRP A CA 1
ATOM 1965 C C . TRP A 1 237 ? -8.645 -11.072 14.584 1.00 92.31 237 TRP A C 1
ATOM 1967 O O . TRP A 1 237 ? -9.865 -11.119 14.440 1.00 92.31 237 TRP A O 1
ATOM 1977 N N . GLY A 1 238 ? -7.847 -12.107 14.286 1.00 89.81 238 GLY A N 1
ATOM 1978 C CA . GLY A 1 238 ? -8.332 -13.402 13.800 1.00 89.81 238 GLY A CA 1
ATOM 1979 C C . GLY A 1 238 ? -9.097 -13.318 12.477 1.00 89.81 238 GLY A C 1
ATOM 1980 O O . GLY A 1 238 ? -10.054 -14.070 12.278 1.00 89.81 238 GLY A O 1
ATOM 1981 N N . VAL A 1 239 ? -8.716 -12.392 11.593 1.00 90.06 239 VAL A N 1
ATOM 1982 C CA . VAL A 1 239 ? -9.448 -12.088 10.356 1.00 90.06 239 VAL A CA 1
ATOM 1983 C C . VAL A 1 239 ? -9.364 -13.258 9.383 1.00 90.06 239 VAL A C 1
ATOM 1985 O O . VAL A 1 239 ? -10.387 -13.636 8.819 1.00 90.06 239 VAL A O 1
ATOM 1988 N N . SER A 1 240 ? -8.197 -13.888 9.240 1.00 89.56 240 SER A N 1
ATOM 1989 C CA . SER A 1 240 ? -7.986 -15.085 8.408 1.00 89.56 240 SER A CA 1
ATOM 1990 C C . SER A 1 240 ? -9.031 -16.175 8.650 1.00 89.56 240 SER A C 1
ATOM 1992 O O . SER A 1 240 ? -9.592 -16.717 7.695 1.00 89.56 240 SER A O 1
ATOM 1994 N N . SER A 1 241 ? -9.378 -16.416 9.917 1.00 87.69 241 SER A N 1
ATOM 1995 C CA . SER A 1 241 ? -10.364 -17.422 10.330 1.00 87.69 241 SER A CA 1
ATOM 1996 C C . SER A 1 241 ? -11.806 -17.127 9.891 1.00 87.69 241 SER A C 1
ATOM 1998 O O . SER A 1 241 ? -12.632 -18.043 9.848 1.00 87.69 241 SER A O 1
ATOM 2000 N N . LEU A 1 242 ? -12.120 -15.870 9.548 1.00 85.44 242 LEU A N 1
ATOM 2001 C CA . LEU A 1 242 ? -13.422 -15.475 8.995 1.00 85.44 242 LEU A CA 1
ATOM 2002 C C . LEU A 1 242 ? -13.582 -15.905 7.533 1.00 85.44 242 LEU A C 1
ATOM 2004 O O . LEU A 1 242 ? -14.709 -16.085 7.076 1.00 85.44 242 LEU A O 1
ATOM 2008 N N . PHE A 1 243 ? -12.464 -16.057 6.821 1.00 82.69 243 PHE A N 1
ATOM 2009 C CA . PHE A 1 243 ? -12.406 -16.391 5.397 1.00 82.69 243 PHE A CA 1
ATOM 2010 C C . PHE A 1 243 ? -11.951 -17.835 5.145 1.00 82.69 243 PHE A C 1
ATOM 2012 O O . PHE A 1 243 ? -11.837 -18.253 3.995 1.00 82.69 243 PHE A O 1
ATOM 2019 N N . GLU A 1 244 ? -11.694 -18.612 6.201 1.00 78.25 244 GLU A N 1
ATOM 2020 C CA . GLU A 1 244 ? -11.454 -20.048 6.082 1.00 78.25 244 GLU A CA 1
ATOM 2021 C C . GLU A 1 244 ? -12.712 -20.767 5.590 1.00 78.25 244 GLU A C 1
ATOM 2023 O O . GLU A 1 244 ? -13.786 -20.678 6.194 1.00 78.25 244 GLU A O 1
ATOM 2028 N N . ASP A 1 245 ? -12.550 -21.549 4.524 1.00 64.50 245 ASP A N 1
ATOM 2029 C CA . ASP A 1 245 ? -13.600 -22.409 3.997 1.00 64.50 245 ASP A CA 1
ATOM 2030 C C . ASP A 1 245 ? -14.018 -23.410 5.094 1.00 64.50 245 ASP A C 1
ATOM 2032 O O . ASP A 1 245 ? -13.145 -24.096 5.645 1.00 64.50 245 ASP A O 1
ATOM 2036 N N . PRO A 1 246 ? -15.302 -23.526 5.479 1.00 57.09 246 PRO A N 1
ATOM 2037 C CA . PRO A 1 246 ? -15.724 -24.425 6.555 1.00 57.09 246 PRO A CA 1
ATOM 2038 C C . PRO A 1 246 ? -15.316 -25.896 6.347 1.00 57.09 246 PRO A C 1
ATOM 2040 O O . PRO A 1 246 ? -15.198 -26.625 7.334 1.00 57.09 246 PRO A O 1
ATOM 2043 N N . GLU A 1 247 ? -15.043 -26.323 5.107 1.00 54.28 247 GLU A N 1
ATOM 2044 C CA . GLU A 1 247 ? -14.525 -27.660 4.771 1.00 54.28 247 GLU A CA 1
ATOM 2045 C C . GLU A 1 247 ? -13.009 -27.830 5.003 1.00 54.28 247 GLU A C 1
ATOM 2047 O O . GLU A 1 247 ? -12.535 -28.951 5.195 1.00 54.28 247 GLU A O 1
ATOM 2052 N N . SER A 1 248 ? -12.248 -26.731 5.044 1.00 50.31 248 SER A N 1
ATOM 2053 C CA . SER A 1 248 ? -10.794 -26.714 5.285 1.00 50.31 248 SER A CA 1
ATOM 2054 C C . SER A 1 248 ? -10.415 -26.862 6.760 1.00 50.31 248 SER A C 1
ATOM 2056 O O . SER A 1 248 ? -9.261 -27.158 7.085 1.00 50.31 248 SER A O 1
ATOM 2058 N N . LYS A 1 249 ? -11.385 -26.719 7.673 1.00 42.06 249 LYS A N 1
ATOM 2059 C CA . LYS A 1 249 ? -11.145 -26.948 9.096 1.00 42.06 249 LYS A CA 1
ATOM 2060 C C . LYS A 1 249 ? -10.802 -28.422 9.287 1.00 42.06 249 LYS A C 1
ATOM 2062 O O . LYS A 1 249 ? -11.657 -29.274 9.024 1.00 42.06 249 LYS A O 1
ATOM 2067 N N . PRO A 1 250 ? -9.606 -28.777 9.801 1.00 42.16 250 PRO A N 1
ATOM 2068 C CA . PRO A 1 250 ? -9.388 -30.134 10.256 1.00 42.16 250 PRO A CA 1
ATOM 2069 C C . PRO A 1 250 ? -10.454 -30.397 11.313 1.00 42.16 250 PRO A C 1
ATOM 2071 O O . PRO A 1 250 ? -10.456 -29.755 12.367 1.00 42.16 250 PRO A O 1
ATOM 2074 N N . THR A 1 251 ? -11.391 -31.298 10.992 1.00 41.72 251 THR A N 1
ATOM 2075 C CA . THR A 1 251 ? -12.415 -31.795 11.917 1.00 41.72 251 THR A CA 1
ATOM 2076 C C . THR A 1 251 ? -11.782 -31.879 13.298 1.00 41.72 251 THR A C 1
ATOM 2078 O O . THR A 1 251 ? -10.734 -32.527 13.424 1.00 41.72 251 THR A O 1
ATOM 2081 N N . PRO A 1 252 ? -12.331 -31.192 14.320 1.00 39.59 252 PRO A N 1
ATOM 2082 C CA . PRO A 1 252 ? -11.682 -31.117 15.614 1.00 39.59 252 PRO A CA 1
ATOM 2083 C C . PRO A 1 252 ? -11.408 -32.548 16.046 1.00 39.59 252 PRO A C 1
ATOM 2085 O O . PRO A 1 252 ? -12.347 -33.326 16.240 1.00 39.59 252 PRO A O 1
ATOM 2088 N N . LYS A 1 253 ? -10.119 -32.923 16.113 1.00 42.97 253 LYS A N 1
ATOM 2089 C CA . LYS A 1 253 ? -9.705 -34.244 16.584 1.00 42.97 253 LYS A CA 1
ATOM 2090 C C . LYS A 1 253 ? -10.429 -34.418 17.902 1.00 42.97 253 LYS A C 1
ATOM 2092 O O . LYS A 1 253 ? -10.120 -33.685 18.843 1.00 42.97 253 LYS A O 1
ATOM 2097 N N . LYS A 1 254 ? -11.431 -35.314 17.937 1.00 40.19 254 LYS A N 1
ATOM 2098 C CA . LYS A 1 254 ? -12.240 -35.592 19.129 1.00 40.19 254 LYS A CA 1
ATOM 2099 C C . LYS A 1 254 ? -11.263 -35.633 20.286 1.00 40.19 254 LYS A C 1
ATOM 2101 O O . LYS A 1 254 ? -10.385 -36.501 20.284 1.00 40.19 254 LYS A O 1
ATOM 2106 N N . ARG A 1 255 ? -11.349 -34.655 21.200 1.00 42.38 255 ARG A N 1
ATOM 2107 C CA . ARG A 1 255 ? -10.532 -34.623 22.414 1.00 42.38 255 ARG A CA 1
ATOM 2108 C C . ARG A 1 255 ? -10.608 -36.033 22.974 1.00 42.38 255 ARG A C 1
ATOM 2110 O O . ARG A 1 255 ? -11.692 -36.473 23.359 1.00 42.38 255 ARG A O 1
ATOM 2117 N N . ARG A 1 256 ? -9.499 -36.782 22.915 1.00 46.91 256 ARG A N 1
ATOM 2118 C CA . ARG A 1 256 ? -9.433 -38.089 23.562 1.00 46.91 256 ARG A CA 1
ATOM 2119 C C . ARG A 1 256 ? -9.750 -37.779 25.013 1.00 46.91 256 ARG A C 1
ATOM 2121 O O . ARG A 1 256 ? -9.015 -37.021 25.643 1.00 46.91 256 ARG A O 1
ATOM 2128 N N . GLY A 1 257 ? -10.912 -38.244 25.466 1.00 48.50 257 GLY A N 1
ATOM 2129 C CA . GLY A 1 257 ? -11.376 -37.990 26.819 1.00 48.50 257 GLY A CA 1
ATOM 2130 C C . GLY A 1 257 ? -10.309 -38.407 27.836 1.00 48.50 257 GLY A C 1
ATOM 2131 O O . GLY A 1 257 ? -9.377 -39.139 27.479 1.00 48.50 257 GLY A O 1
ATOM 2132 N N . PRO A 1 258 ? -10.431 -37.951 29.093 1.00 50.41 258 PRO A N 1
ATOM 2133 C CA . PRO A 1 258 ? -9.492 -38.302 30.149 1.00 50.41 258 PRO A CA 1
ATOM 2134 C C . PRO A 1 258 ? -9.202 -39.806 30.113 1.00 50.41 258 PRO A C 1
ATOM 2136 O O . PRO A 1 258 ? -10.137 -40.609 30.010 1.00 50.41 258 PRO A O 1
ATOM 2139 N N . LYS A 1 259 ? -7.914 -40.185 30.145 1.00 52.41 259 LYS A N 1
ATOM 2140 C CA . LYS A 1 259 ? -7.514 -41.599 30.181 1.00 52.41 259 LYS A CA 1
ATOM 2141 C C . LYS A 1 259 ? -8.322 -42.295 31.287 1.00 52.41 259 LYS A C 1
ATOM 2143 O O . LYS A 1 259 ? -8.388 -41.753 32.393 1.00 52.41 259 LYS A O 1
ATOM 2148 N N . PRO A 1 260 ? -8.963 -43.445 31.010 1.00 59.53 260 PRO A N 1
ATOM 2149 C CA . PRO A 1 260 ? -9.733 -44.145 32.027 1.00 59.53 260 PRO A CA 1
ATOM 2150 C C . PRO A 1 260 ? -8.820 -44.443 33.219 1.00 59.53 260 PRO A C 1
ATOM 2152 O O . PRO A 1 260 ? -7.696 -44.910 33.036 1.00 59.53 260 PRO A O 1
ATOM 2155 N N . GLY A 1 261 ? -9.294 -44.147 34.432 1.00 68.94 261 GLY A N 1
ATOM 2156 C CA . GLY A 1 261 ? -8.573 -44.501 35.654 1.00 68.94 261 GLY A CA 1
ATOM 2157 C C . GLY A 1 261 ? -8.278 -46.010 35.710 1.00 68.94 261 GLY A C 1
ATOM 2158 O O . GLY A 1 261 ? -8.961 -46.788 35.036 1.00 68.94 261 GLY A O 1
ATOM 2159 N N . PRO A 1 262 ? -7.295 -46.451 36.512 1.00 73.19 262 PRO A N 1
ATOM 2160 C CA . PRO A 1 262 ? -6.785 -47.828 36.499 1.00 73.19 262 PRO A CA 1
ATOM 2161 C C . PRO A 1 262 ? -7.876 -48.900 36.670 1.00 73.19 262 PRO A C 1
ATOM 2163 O O . PRO A 1 262 ? -7.859 -49.904 35.962 1.00 73.19 262 PRO A O 1
ATOM 2166 N N . ALA A 1 263 ? -8.889 -48.650 37.508 1.00 76.69 263 ALA A N 1
ATOM 2167 C CA . ALA A 1 263 ? -10.029 -49.556 37.686 1.00 76.69 263 ALA A CA 1
ATOM 2168 C C . ALA A 1 263 ? -10.922 -49.670 36.434 1.00 76.69 263 ALA A C 1
ATOM 2170 O O . ALA A 1 263 ? -11.361 -50.759 36.072 1.00 76.69 263 ALA A O 1
ATOM 2171 N N . LYS A 1 264 ? -11.153 -48.555 35.729 1.00 80.56 264 LYS A N 1
ATOM 2172 C CA . LYS A 1 264 ? -11.939 -48.526 34.487 1.00 80.56 264 LYS A CA 1
ATOM 2173 C C . LYS A 1 264 ? -11.182 -49.173 33.331 1.00 80.56 264 LYS A C 1
ATOM 2175 O O . LYS A 1 264 ? -11.780 -49.887 32.537 1.00 80.56 264 LYS A O 1
ATOM 2180 N N . ALA A 1 265 ? -9.870 -48.954 33.253 1.00 79.69 265 ALA A N 1
ATOM 2181 C CA . ALA A 1 265 ? -9.019 -49.593 32.254 1.00 79.69 265 ALA A CA 1
ATOM 2182 C C . ALA A 1 265 ? -9.003 -51.123 32.419 1.00 79.69 265 ALA A C 1
ATOM 2184 O O . ALA A 1 265 ? -9.139 -51.842 31.431 1.00 79.69 265 ALA A O 1
ATOM 2185 N N . LEU A 1 266 ? -8.898 -51.617 33.659 1.00 81.62 266 LEU A N 1
ATOM 2186 C CA . LEU A 1 266 ? -8.963 -53.051 33.945 1.00 81.62 266 LEU A CA 1
ATOM 2187 C C . LEU A 1 266 ? -10.350 -53.631 33.628 1.00 81.62 266 LEU A C 1
ATOM 2189 O O . LEU A 1 266 ? -10.437 -54.685 33.002 1.00 81.62 266 LEU A O 1
ATOM 2193 N N 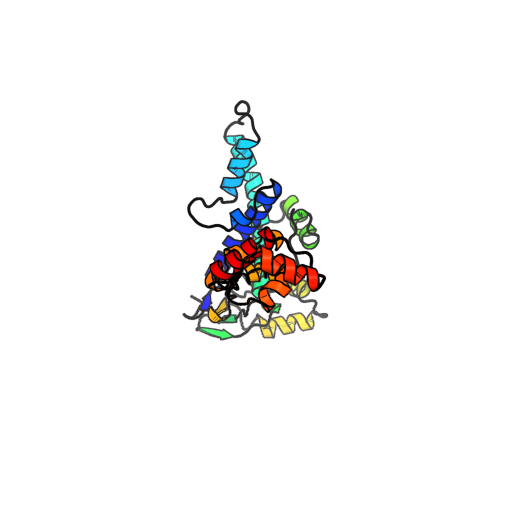. PHE A 1 267 ? -11.423 -52.913 33.980 1.00 84.56 267 PHE A N 1
ATOM 2194 C CA . PHE A 1 267 ? -12.791 -53.313 33.648 1.00 84.56 267 PHE A CA 1
ATOM 2195 C C . PHE A 1 267 ? -13.008 -53.426 32.134 1.00 84.56 267 PHE A C 1
ATOM 2197 O O . PHE A 1 267 ? -13.416 -54.481 31.663 1.00 84.56 267 PHE A O 1
ATOM 2204 N N . CYS A 1 268 ? -12.650 -52.398 31.355 1.00 83.25 268 CYS A N 1
ATOM 2205 C CA . CYS A 1 268 ? -12.769 -52.429 29.892 1.00 83.25 268 CYS A CA 1
ATOM 2206 C C . CYS A 1 268 ? -11.886 -53.504 29.235 1.00 83.25 268 CYS A C 1
ATOM 2208 O O . CYS A 1 268 ? -12.196 -53.951 28.137 1.00 83.25 268 CYS A O 1
ATOM 2210 N N . LYS A 1 269 ? -10.785 -53.913 29.881 1.00 84.81 269 LYS A N 1
ATOM 2211 C CA . LYS A 1 269 ? -9.931 -55.008 29.402 1.00 84.81 269 LYS A CA 1
ATOM 2212 C C . LYS A 1 269 ? -10.566 -56.382 29.643 1.00 84.81 269 LYS A C 1
ATOM 2214 O O . LYS A 1 269 ? -10.481 -57.230 28.763 1.00 84.81 269 LYS A O 1
ATOM 2219 N N . LYS A 1 270 ? -11.159 -56.610 30.822 1.00 83.50 270 LYS A N 1
ATOM 2220 C CA . LYS A 1 270 ? -11.830 -57.878 31.171 1.00 83.50 270 LYS A CA 1
ATOM 2221 C C . LYS A 1 270 ? -13.188 -58.032 30.472 1.00 83.50 270 LYS A C 1
ATOM 2223 O O . LYS A 1 270 ? -13.535 -59.136 30.075 1.00 83.50 270 LYS A O 1
ATOM 2228 N N . TYR A 1 271 ? -13.916 -56.931 30.295 1.00 87.06 271 TYR A N 1
ATOM 2229 C CA . TYR A 1 271 ? -15.271 -56.895 29.742 1.00 87.06 271 TYR A CA 1
ATOM 2230 C C . TYR A 1 271 ? -15.363 -55.882 28.587 1.00 87.06 271 TYR A C 1
ATOM 2232 O O . TYR A 1 271 ? -15.952 -54.810 28.750 1.00 87.06 271 TYR A O 1
ATOM 2240 N N . PRO A 1 272 ? -14.757 -56.174 27.419 1.00 82.31 272 PRO A N 1
ATOM 2241 C CA . PRO A 1 272 ? -14.721 -55.239 26.290 1.00 82.31 272 PRO A CA 1
ATOM 2242 C C . PRO A 1 272 ? -16.109 -54.941 25.706 1.00 82.31 272 PRO A C 1
ATOM 2244 O O . PRO A 1 272 ? -16.329 -53.850 25.182 1.00 82.31 272 PRO A O 1
ATOM 2247 N N . ASP A 1 273 ? -17.051 -55.877 25.843 1.00 84.00 273 ASP A N 1
ATOM 2248 C CA . ASP A 1 273 ? -18.412 -55.778 25.305 1.00 84.00 273 ASP A CA 1
ATOM 2249 C C . ASP A 1 273 ? -19.473 -55.394 26.347 1.00 84.00 273 ASP A C 1
ATOM 2251 O O . ASP A 1 273 ? -20.657 -55.328 26.019 1.00 84.00 273 ASP A O 1
ATOM 2255 N N . GLY A 1 274 ? -19.049 -55.096 27.576 1.00 83.69 274 GLY A N 1
ATOM 2256 C CA . GLY A 1 274 ? -19.933 -54.911 28.723 1.00 83.69 274 GLY A CA 1
ATOM 2257 C C . GLY A 1 274 ? -20.005 -56.153 29.610 1.00 83.69 274 GLY A C 1
ATOM 2258 O O . GLY A 1 274 ? -19.409 -57.193 29.324 1.00 83.69 274 GLY A O 1
ATOM 2259 N N . LEU A 1 275 ? -20.700 -56.015 30.733 1.00 88.19 275 LEU A N 1
ATOM 2260 C CA . LEU A 1 275 ? -20.884 -57.066 31.723 1.00 88.19 275 LEU A CA 1
ATOM 2261 C C . LEU A 1 275 ? -21.842 -58.144 31.169 1.00 88.19 275 LEU A C 1
ATOM 2263 O O . LEU A 1 275 ? -22.938 -57.781 30.723 1.00 88.19 275 LEU A O 1
ATOM 2267 N N . PRO A 1 276 ? -21.465 -59.439 31.192 1.00 86.06 276 PRO A N 1
ATOM 2268 C CA . PRO A 1 276 ? -22.358 -60.543 30.844 1.00 86.06 276 PRO A CA 1
ATOM 2269 C C . PRO A 1 276 ? -23.619 -60.542 31.712 1.00 86.06 276 PRO A C 1
ATOM 2271 O O . PRO A 1 276 ? -23.540 -60.267 32.906 1.00 86.06 276 PRO A O 1
ATOM 2274 N N . GLU A 1 277 ? -24.771 -60.885 31.132 1.00 81.19 277 GLU A N 1
ATOM 2275 C CA . GLU A 1 277 ? -26.076 -60.832 31.823 1.00 81.19 277 GLU A CA 1
ATOM 2276 C C . GLU A 1 277 ? -26.162 -61.763 33.045 1.00 81.19 277 GLU A C 1
ATOM 2278 O O . GLU A 1 277 ? -26.955 -61.536 33.954 1.00 81.19 277 GLU A O 1
ATOM 2283 N N . GLU A 1 278 ? -25.306 -62.781 33.089 1.00 82.56 278 GLU A N 1
ATOM 2284 C CA . GLU A 1 278 ? -25.214 -63.773 34.163 1.00 82.56 278 GLU A CA 1
ATOM 2285 C C . GLU A 1 278 ? -24.400 -63.281 35.375 1.00 82.56 278 GLU A C 1
ATOM 2287 O O . GLU A 1 278 ? -24.445 -63.894 36.442 1.00 82.56 278 GLU A O 1
ATOM 2292 N N . LEU A 1 279 ? -23.645 -62.184 35.233 1.00 84.75 279 LEU A N 1
ATOM 2293 C CA . LEU A 1 279 ? -22.755 -61.665 36.270 1.00 84.75 279 LEU A CA 1
ATOM 2294 C C . LEU A 1 279 ? -23.340 -60.416 36.929 1.00 84.75 279 LEU A C 1
ATOM 2296 O O . LEU A 1 279 ? -23.653 -59.427 36.270 1.00 84.75 279 LEU A O 1
ATOM 2300 N N . SER A 1 280 ? -23.417 -60.425 38.261 1.00 87.06 280 SER A N 1
ATOM 2301 C CA . SER A 1 280 ? -23.820 -59.244 39.022 1.00 87.06 280 SER A CA 1
ATOM 2302 C C . SER A 1 280 ? -22.653 -58.280 39.240 1.00 87.06 280 SER A C 1
ATOM 2304 O O . SER A 1 280 ? -21.483 -58.666 39.353 1.00 87.06 280 SER A O 1
ATOM 2306 N N . ALA A 1 281 ? -22.973 -56.990 39.349 1.00 84.31 281 ALA A N 1
ATOM 2307 C CA . ALA A 1 281 ? -21.985 -55.960 39.650 1.00 84.31 281 ALA A CA 1
ATOM 2308 C C . ALA A 1 281 ? -21.360 -56.149 41.046 1.00 84.31 281 ALA A C 1
ATOM 2310 O O . ALA A 1 281 ? -20.203 -55.777 41.252 1.00 84.31 281 ALA A O 1
ATOM 2311 N N . GLU A 1 282 ? -22.086 -56.748 41.999 1.00 84.88 282 GLU A N 1
ATOM 2312 C CA . GLU A 1 282 ? -21.544 -57.121 43.309 1.00 84.88 282 GLU A CA 1
ATOM 2313 C C . GLU A 1 282 ? -20.474 -58.209 43.201 1.00 84.88 282 GLU A C 1
ATOM 2315 O O . GLU A 1 282 ? -19.428 -58.103 43.845 1.00 84.88 282 GLU A O 1
ATOM 2320 N N . TYR A 1 283 ? -20.701 -59.220 42.360 1.00 86.56 283 TYR A N 1
ATOM 2321 C CA . TYR A 1 283 ? -19.748 -60.306 42.157 1.00 86.56 283 TYR A CA 1
ATOM 2322 C C . TYR A 1 283 ? -18.448 -59.795 41.525 1.00 86.56 283 TYR A C 1
ATOM 2324 O O . TYR A 1 283 ? -17.359 -60.054 42.033 1.00 86.56 283 TYR A O 1
ATOM 2332 N N . VAL A 1 284 ? -18.554 -58.974 40.477 1.00 85.31 284 VAL A N 1
ATOM 2333 C CA . VAL A 1 284 ? -17.379 -58.396 39.805 1.00 85.31 284 VAL A CA 1
ATOM 2334 C C . VAL A 1 284 ? -16.640 -57.394 40.696 1.00 85.31 284 VAL A C 1
ATOM 2336 O O . VAL A 1 284 ? -15.417 -57.304 40.644 1.00 85.31 284 VAL A O 1
ATOM 2339 N N . SER A 1 285 ? -17.347 -56.676 41.573 1.00 86.00 285 SER A N 1
ATOM 2340 C CA . SER A 1 285 ? -16.709 -55.820 42.581 1.00 86.00 285 SER A CA 1
ATOM 2341 C C . SER A 1 285 ? -15.863 -56.634 43.563 1.00 86.00 285 SER A C 1
ATOM 2343 O O . SER A 1 285 ? -14.748 -56.227 43.895 1.00 86.00 285 SER A O 1
ATOM 2345 N N . ALA A 1 286 ? -16.364 -57.793 44.002 1.00 84.06 286 ALA A N 1
ATOM 2346 C CA . ALA A 1 286 ? -15.637 -58.689 44.894 1.00 84.06 286 ALA A CA 1
ATOM 2347 C C . ALA A 1 286 ? -14.411 -59.322 44.210 1.00 84.06 286 ALA A C 1
ATOM 2349 O O . ALA A 1 286 ? -13.340 -59.340 44.815 1.00 84.06 286 ALA A O 1
ATOM 2350 N N . ASP A 1 287 ? -14.544 -59.745 42.948 1.00 85.12 287 ASP A N 1
ATOM 2351 C CA . ASP A 1 287 ? -13.452 -60.306 42.134 1.00 85.12 287 ASP A CA 1
ATOM 2352 C C . ASP A 1 287 ? -12.297 -59.305 41.951 1.00 85.12 287 ASP A C 1
ATOM 2354 O O . ASP A 1 287 ? -11.131 -59.589 42.234 1.00 85.12 287 ASP A O 1
ATOM 2358 N N . PHE A 1 288 ? -12.621 -58.062 41.589 1.00 84.50 288 PHE A N 1
ATOM 2359 C CA . PHE A 1 288 ? -11.618 -57.006 41.433 1.00 84.50 288 PHE A CA 1
ATOM 2360 C C . PHE A 1 288 ? -10.958 -56.647 42.768 1.00 84.50 288 PHE A C 1
ATOM 2362 O O . PHE A 1 288 ? -9.759 -56.362 42.811 1.00 84.50 288 PHE A O 1
ATOM 2369 N N . LYS A 1 289 ? -11.709 -56.718 43.875 1.00 85.62 289 LYS A N 1
ATOM 2370 C CA . LYS A 1 289 ? -11.165 -56.504 45.218 1.00 85.62 289 LYS A CA 1
ATOM 2371 C C . LYS A 1 289 ? -10.175 -57.605 45.612 1.00 85.62 289 LYS A C 1
ATOM 2373 O O . LYS A 1 289 ? -9.165 -57.278 46.233 1.00 85.62 289 LYS A O 1
ATOM 2378 N N . SER A 1 290 ? -10.410 -58.866 45.236 1.00 80.75 290 SER A N 1
ATOM 2379 C CA . SER A 1 290 ? -9.422 -59.942 45.432 1.00 80.75 290 SER A CA 1
ATOM 2380 C C . SER A 1 290 ? -8.160 -59.769 44.583 1.00 80.75 290 SER A C 1
ATOM 2382 O O . SER A 1 290 ? -7.090 -60.201 44.998 1.00 80.75 290 SER A O 1
ATOM 2384 N N . GLU A 1 291 ? -8.250 -59.062 43.456 1.00 79.38 291 GLU A N 1
ATOM 2385 C CA . GLU A 1 291 ? -7.105 -58.689 42.611 1.00 79.38 291 GLU A CA 1
ATOM 2386 C C . GLU A 1 291 ? -6.422 -57.374 43.039 1.00 79.38 291 GLU A C 1
ATOM 2388 O O . GLU A 1 291 ? -5.543 -56.864 42.345 1.00 79.38 291 GLU A O 1
ATOM 2393 N N . GLY A 1 292 ? -6.808 -56.805 44.188 1.00 78.06 292 GLY A N 1
ATOM 2394 C CA . GLY A 1 292 ? -6.207 -55.586 44.735 1.00 78.06 292 GLY A CA 1
ATOM 2395 C C . GLY A 1 292 ? -6.720 -54.281 44.116 1.00 78.06 292 GLY A C 1
ATOM 2396 O O . GLY A 1 292 ? -6.140 -53.222 44.358 1.00 78.06 292 GLY A O 1
ATOM 2397 N N . VAL A 1 293 ? -7.812 -54.322 43.347 1.00 81.31 293 VAL A N 1
ATOM 2398 C CA . VAL A 1 293 ? -8.443 -53.146 42.734 1.00 81.31 293 VAL A CA 1
ATOM 2399 C C . VAL A 1 293 ? -9.778 -52.846 43.408 1.00 81.31 293 VAL A C 1
ATOM 2401 O O . VAL A 1 293 ? -10.771 -53.551 43.243 1.00 81.31 293 VAL A O 1
ATOM 2404 N N . THR A 1 294 ? -9.842 -51.744 44.150 1.00 81.94 294 THR A N 1
ATOM 2405 C CA . THR A 1 294 ? -11.08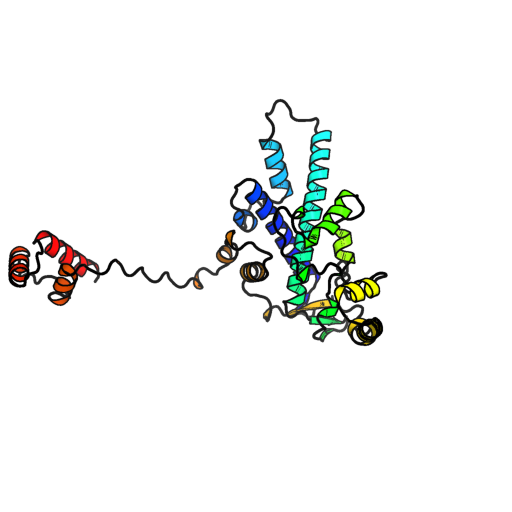3 -51.280 44.778 1.00 81.94 294 THR A CA 1
ATOM 2406 C C . THR A 1 294 ? -11.990 -50.600 43.754 1.00 81.94 294 THR A C 1
ATOM 2408 O O . THR A 1 294 ? -11.774 -49.453 43.363 1.00 81.94 294 THR A O 1
ATOM 2411 N N . ILE A 1 295 ? -13.044 -51.302 43.341 1.00 83.56 295 ILE A N 1
ATOM 2412 C CA . ILE A 1 295 ? -14.112 -50.782 42.483 1.00 83.56 295 ILE A CA 1
ATOM 2413 C C . ILE A 1 295 ? -15.467 -51.113 43.107 1.00 83.56 295 ILE A C 1
ATOM 2415 O O . ILE A 1 295 ? -15.703 -52.242 43.530 1.00 83.56 295 ILE A O 1
ATOM 2419 N N . SER A 1 296 ? -16.362 -50.131 43.204 1.00 85.12 296 SER A N 1
ATOM 2420 C CA . SER A 1 296 ? -17.706 -50.350 43.752 1.00 85.12 296 SER A CA 1
ATOM 2421 C C . SER A 1 296 ? -18.661 -50.950 42.706 1.00 85.12 296 SER A C 1
ATOM 2423 O O . SER A 1 296 ? -18.516 -50.652 41.515 1.00 85.12 296 SER A O 1
ATOM 2425 N N . PRO A 1 297 ? -19.705 -51.695 43.119 1.00 84.06 297 PRO A N 1
ATOM 2426 C CA . PRO A 1 297 ? -20.729 -52.213 42.201 1.00 84.06 297 PRO A CA 1
ATOM 2427 C C . PRO A 1 297 ? -21.388 -51.102 41.368 1.00 84.06 297 PRO A C 1
ATOM 2429 O O . PRO A 1 297 ? -21.631 -51.245 40.172 1.00 84.06 297 PRO A O 1
ATOM 2432 N N . ARG A 1 298 ? -21.579 -49.922 41.974 1.00 79.50 298 ARG A N 1
ATOM 2433 C CA . ARG A 1 298 ? -22.117 -48.734 41.297 1.00 79.50 298 ARG A CA 1
ATOM 2434 C C . ARG A 1 298 ? -21.202 -48.220 40.180 1.00 79.50 298 ARG A C 1
ATOM 2436 O O . ARG A 1 298 ? -21.691 -47.739 39.161 1.00 79.50 298 ARG A O 1
ATOM 2443 N N . GLN A 1 299 ? -19.883 -48.297 40.356 1.00 81.69 299 GLN A N 1
ATOM 2444 C CA . GLN A 1 299 ? -18.926 -47.921 39.311 1.00 81.69 299 GLN A CA 1
ATOM 2445 C C . GLN A 1 299 ? -18.924 -48.930 38.160 1.00 81.69 299 GLN A C 1
ATOM 2447 O O . GLN A 1 299 ? -18.880 -48.506 37.010 1.00 81.69 299 GLN A O 1
ATOM 2452 N N . ILE A 1 300 ? -19.051 -50.226 38.456 1.00 85.50 300 ILE A N 1
ATOM 2453 C CA . ILE A 1 300 ? -19.172 -51.286 37.443 1.00 85.50 300 ILE A CA 1
ATOM 2454 C C . ILE A 1 300 ? -20.411 -51.068 36.569 1.00 85.50 300 ILE A C 1
ATOM 2456 O O . ILE A 1 300 ? -20.287 -51.023 35.348 1.00 85.50 300 ILE A O 1
ATOM 2460 N N . ALA A 1 301 ? -21.575 -50.824 37.179 1.00 84.62 301 ALA A N 1
ATOM 2461 C CA . ALA A 1 301 ? -22.810 -50.539 36.443 1.00 84.62 301 ALA A CA 1
ATOM 2462 C C . ALA A 1 301 ? -22.685 -49.291 35.547 1.00 84.62 301 ALA A C 1
ATOM 2464 O O . ALA A 1 301 ? -23.171 -49.262 34.417 1.00 84.62 301 ALA A O 1
ATOM 2465 N N . ASN A 1 302 ? -21.985 -48.256 36.025 1.00 82.81 302 ASN A N 1
ATOM 2466 C CA . ASN A 1 302 ? -21.716 -47.065 35.221 1.00 82.81 302 ASN A CA 1
ATOM 2467 C C . ASN A 1 302 ? -20.786 -47.357 34.035 1.00 82.81 302 ASN A C 1
ATOM 2469 O O . ASN A 1 302 ? -21.008 -46.812 32.955 1.00 82.81 302 ASN A O 1
ATOM 2473 N N . TYR A 1 303 ? -19.758 -48.189 34.219 1.00 86.81 303 TYR A N 1
ATOM 2474 C CA . TYR A 1 303 ? -18.827 -48.547 33.148 1.00 86.81 303 TYR A CA 1
ATOM 2475 C C . TYR A 1 303 ? -19.479 -49.439 32.095 1.00 86.81 303 TYR A C 1
ATOM 2477 O O . TYR A 1 303 ? -19.295 -49.177 30.910 1.00 86.81 303 TYR A O 1
ATOM 2485 N N . ASP A 1 304 ? -20.278 -50.423 32.505 1.00 86.00 304 ASP A N 1
ATOM 2486 C CA . ASP A 1 304 ? -21.061 -51.258 31.589 1.00 86.00 304 ASP A CA 1
ATOM 2487 C C . ASP A 1 304 ? -22.009 -50.406 30.732 1.00 86.00 304 ASP A C 1
ATOM 2489 O O . ASP A 1 304 ? -21.971 -50.462 29.501 1.00 86.00 304 ASP A O 1
ATOM 2493 N N . ARG A 1 305 ? -22.767 -49.502 31.368 1.00 83.88 305 ARG A N 1
ATOM 2494 C CA . ARG A 1 305 ? -23.636 -48.555 30.657 1.00 83.88 305 ARG A CA 1
ATOM 2495 C C . ARG A 1 305 ? -22.859 -47.696 29.658 1.00 83.88 305 ARG A C 1
ATOM 2497 O O . ARG A 1 305 ? -23.319 -47.488 28.541 1.00 83.88 305 ARG A O 1
ATOM 2504 N N . GLU A 1 306 ? -21.689 -47.186 30.040 1.00 81.81 306 GLU A N 1
ATOM 2505 C CA . GLU A 1 306 ? -20.843 -46.401 29.136 1.00 81.81 306 GLU A CA 1
ATOM 2506 C C . GLU A 1 306 ? -20.320 -47.204 27.935 1.00 81.81 306 GLU A C 1
ATOM 2508 O O . GLU A 1 306 ? -20.203 -46.637 26.851 1.00 81.81 306 GLU A O 1
ATOM 2513 N N . ILE A 1 307 ? -19.983 -48.487 28.108 1.00 82.50 307 ILE A N 1
ATOM 2514 C CA . ILE A 1 307 ? -19.530 -49.353 27.007 1.00 82.50 307 ILE A CA 1
ATOM 2515 C C . ILE A 1 307 ? -20.684 -49.613 26.037 1.00 82.50 307 ILE A C 1
ATOM 2517 O O . ILE A 1 307 ? -20.513 -49.450 24.830 1.00 82.50 307 ILE A O 1
ATOM 2521 N N . ARG A 1 308 ? -21.872 -49.937 26.560 1.00 81.06 308 ARG A N 1
ATOM 2522 C CA . ARG A 1 308 ? -23.066 -50.208 25.746 1.00 81.06 308 ARG A CA 1
ATOM 2523 C C . ARG A 1 308 ? -23.546 -48.982 24.964 1.00 81.06 308 ARG A C 1
ATOM 2525 O O . ARG A 1 308 ? -23.982 -49.135 23.836 1.00 81.06 308 ARG A O 1
ATOM 2532 N N . LEU A 1 309 ? -23.415 -47.775 25.522 1.00 75.44 309 LEU A N 1
ATOM 2533 C CA . LEU A 1 309 ? -23.779 -46.513 24.852 1.00 75.44 309 LEU A CA 1
ATOM 2534 C C . LEU A 1 309 ? -22.787 -46.059 23.764 1.00 75.44 309 LEU A C 1
ATOM 2536 O O . LEU A 1 309 ? -23.061 -45.090 23.060 1.00 75.44 309 LEU A O 1
ATOM 2540 N N . ARG A 1 310 ? -21.602 -46.675 23.676 1.00 64.81 310 ARG A N 1
ATOM 2541 C CA . ARG A 1 310 ? -20.574 -46.338 22.673 1.00 64.81 310 ARG A CA 1
ATOM 2542 C C . ARG A 1 310 ? -20.634 -47.206 21.414 1.00 64.81 310 ARG A C 1
ATOM 2544 O O . ARG A 1 310 ? -19.889 -46.909 20.480 1.00 64.81 310 ARG A O 1
ATOM 2551 N N . LYS A 1 311 ? -21.453 -48.257 21.414 1.00 57.50 311 LYS A N 1
ATOM 2552 C CA . LYS A 1 311 ? -21.818 -49.032 20.224 1.00 57.50 311 LYS A CA 1
ATOM 2553 C C . LYS A 1 311 ? -23.060 -48.416 19.591 1.00 57.50 311 LYS A C 1
ATOM 2555 O O . LYS A 1 311 ? -23.112 -48.426 18.346 1.00 57.50 311 LYS A O 1
#

Sequence (311 aa):
MFSPEEYIGYDSLRTHFEQWAGQVHLAYLLESVGADPSEAFRGDGRKKDVMHFRMEQLSLDRPMAELPRKSEMWRELSVIRMKDEFEQAIIFHCMFAKCIMQLDTLLSSSHGKVMRPDEYQFLHMDRLDWIYPNWPLNETSGLEFIFKLYEENKFSGLHLSERYCFLDTSLGVLKLKNNSISSFRTSSHFGSDEFSDSYIETHVRPFLGWAPIWDEKHLPQNMAQFLEDLGVLEQRWGVSSLFEDPESKPTPKKRRGPKPGPAKALFCKKYPDGLPEELSAEYVSADFKSEGVTISPRQIANYDREIRLRK

Secondary structure (DSSP, 8-state):
----TTEEEHHHHHHHHHHHHHHHHHHHHHHHTT--GGGGG--SS----HHHHHHHHHHHSS-GGGPPPHHHHHHHHHHHHHHHHHHHHHHHHHHHHHHHHHS--EEE-TTS-EEPPPGGGG-BTT-GGG----SSGGG-GGGHHHHHHHHTTS--HHHHHHTBSSEETTTTEE---TTHHHHHHHHS--S-HHHHHHHIIIIIGGGTT-EEEEEGGGS-S-HHHHHHHTTSS-GGG--GGGSS-TTTS--------SPPPHHHHHHHHH-TT---TT--HHHHHHHHHHTT----HHHHHHHHHHHHTT-

pLDDT: mean 85.06, std 13.26, range [39.59, 97.38]